Protein AF-H1Y6U7-F1 (afdb_monomer_lite)

Sequence (302 aa):
MVNQQQQNNFQVKQNQAAEQETQNSGKCRHCGHTTIAGADICESCSAWQLEGQCCFCYAAVKPGQKFCGTCGNPPEGMVCKQCGTHSIFDFCPQCTNTVSRDAAGYLEQFKTMPEVVEILQQINTLNADTAGISPSQTKKTEPPADTAWLSELEKYEERFQQDGKAEQKVGQESAPQPKFTFGTAKNKDVSEALSLADQAAKLPDLMALEQRRAELESKIAALQKRAFSSNQEARKFYTSLRVTIPQIRTVETVTPVVVGWQCNFAGLVHPRPENCERPYLGGVWVTDFSTSTEKKIVYDEI

Secondary structure (DSSP, 8-state):
-HHHHHHHHHHHHHHHHHHHHTTSEEE-TTT--EEETT-SB-TTT--B--TTB-TTT--B--TT-SS-TTT-S-TT-EE-TTT--EESSSB-TTT--B-STTHHHHHHHHHT-HHHHHHHHHHHHHHHHHHTT--------PPPS-THHHHHHHHHHHHHHHHTTSSSS----PPPP-------------HHHHHHHHHHHHHHHHHHHHHHHHHHHHHHHHHTT---SSHHHHHHHHHHHHHHSPEEEEEEEEEEEEEEEEETTT--EESSGGGSS-GGG-EEEEEEEEEEEEEEEEPPP-

Structure (mmCIF, N/CA/C/O backbone):
data_AF-H1Y6U7-F1
#
_entry.id   AF-H1Y6U7-F1
#
loop_
_atom_site.group_PDB
_atom_site.id
_atom_site.type_symbol
_atom_site.label_atom_id
_atom_site.label_alt_id
_atom_site.label_comp_id
_atom_site.label_asym_id
_atom_site.label_entity_id
_atom_site.label_seq_id
_atom_site.pdbx_PDB_ins_code
_atom_site.Cartn_x
_atom_site.Cartn_y
_atom_site.Cartn_z
_atom_site.occupancy
_atom_site.B_iso_or_equiv
_atom_site.auth_seq_id
_atom_site.auth_comp_id
_atom_site.auth_asym_id
_atom_site.auth_atom_id
_atom_site.pdbx_PDB_model_num
ATOM 1 N N . MET A 1 1 ? 33.814 11.058 7.040 1.00 44.81 1 MET A N 1
ATOM 2 C CA . MET A 1 1 ? 33.536 11.196 8.490 1.00 44.81 1 MET A CA 1
ATOM 3 C C . MET A 1 1 ? 32.168 11.818 8.819 1.00 44.81 1 MET A C 1
ATOM 5 O O . MET A 1 1 ? 31.667 11.549 9.897 1.00 44.81 1 MET A O 1
ATOM 9 N N . VAL A 1 2 ? 31.503 12.554 7.912 1.00 48.56 2 VAL A N 1
ATOM 10 C CA . VAL A 1 2 ? 30.178 13.182 8.165 1.00 48.56 2 VAL A CA 1
ATOM 11 C C . VAL A 1 2 ? 29.009 12.174 8.272 1.00 48.56 2 VAL A C 1
ATOM 13 O O . VAL A 1 2 ? 28.052 12.410 9.001 1.00 48.56 2 VAL A O 1
ATOM 16 N N . ASN A 1 3 ? 29.106 11.013 7.613 1.00 54.94 3 ASN A N 1
ATOM 17 C CA . ASN A 1 3 ? 28.031 10.006 7.559 1.00 54.94 3 ASN A CA 1
ATOM 18 C C . ASN A 1 3 ? 27.854 9.237 8.893 1.00 54.94 3 ASN A C 1
ATOM 20 O O . ASN A 1 3 ? 26.740 8.944 9.313 1.00 54.94 3 ASN A O 1
ATOM 24 N N . GLN A 1 4 ? 28.946 9.003 9.632 1.00 50.50 4 GLN A N 1
ATOM 25 C CA . GLN A 1 4 ? 28.914 8.257 10.899 1.00 50.50 4 GLN A CA 1
ATOM 26 C C . GLN A 1 4 ? 28.329 9.086 12.058 1.00 50.50 4 GLN A C 1
ATOM 28 O O . GLN A 1 4 ? 27.622 8.558 12.910 1.00 50.50 4 GLN A O 1
ATOM 33 N N . GLN A 1 5 ? 28.548 10.406 12.060 1.00 53.09 5 GLN A N 1
ATOM 34 C CA . GLN A 1 5 ? 27.924 11.317 13.030 1.00 53.09 5 GLN A CA 1
ATOM 35 C C . GLN A 1 5 ? 26.415 11.470 12.802 1.00 53.09 5 GLN A C 1
ATOM 37 O O . GLN A 1 5 ? 25.661 11.563 13.767 1.00 53.09 5 GLN A O 1
ATOM 42 N N . GLN A 1 6 ? 25.954 11.454 11.547 1.00 54.31 6 GLN A N 1
ATOM 43 C CA . GLN A 1 6 ? 24.522 11.493 11.232 1.00 54.31 6 GLN A CA 1
ATOM 44 C C . GLN A 1 6 ? 23.812 10.191 11.629 1.00 54.31 6 GLN A C 1
ATOM 46 O O . GLN A 1 6 ? 22.730 10.251 12.211 1.00 54.31 6 GLN A O 1
ATOM 51 N N . GLN A 1 7 ? 24.448 9.035 11.405 1.00 53.69 7 GLN A N 1
ATOM 52 C CA . GLN A 1 7 ? 23.944 7.733 11.858 1.00 53.69 7 GLN A CA 1
ATOM 53 C C . GLN A 1 7 ? 23.874 7.648 13.392 1.00 53.69 7 GLN A C 1
ATOM 55 O O . GLN A 1 7 ? 22.832 7.291 13.938 1.00 53.69 7 GLN A O 1
ATOM 60 N N . ASN A 1 8 ? 24.923 8.085 14.097 1.00 58.34 8 ASN A N 1
ATOM 61 C CA . ASN A 1 8 ? 24.935 8.110 15.563 1.00 58.34 8 ASN A CA 1
ATOM 62 C C . ASN A 1 8 ? 23.872 9.057 16.143 1.00 58.34 8 ASN A C 1
ATOM 64 O O . ASN A 1 8 ? 23.209 8.710 17.116 1.00 58.34 8 ASN A O 1
ATOM 68 N N . ASN A 1 9 ? 23.645 10.222 15.531 1.00 58.16 9 ASN A N 1
ATOM 69 C CA . ASN A 1 9 ? 22.605 11.153 15.980 1.00 58.16 9 ASN A CA 1
ATOM 70 C C . ASN A 1 9 ? 21.183 10.620 15.751 1.00 58.16 9 ASN A C 1
ATOM 72 O O . ASN A 1 9 ? 20.281 10.935 16.527 1.00 58.16 9 ASN A O 1
ATOM 76 N N . PHE A 1 10 ? 20.970 9.816 14.706 1.00 51.78 10 PHE A N 1
ATOM 77 C CA . PHE A 1 10 ? 19.690 9.151 14.467 1.00 51.78 10 PHE A CA 1
ATOM 78 C C . PHE A 1 10 ? 19.432 8.052 15.504 1.00 51.78 10 PHE A C 1
ATOM 80 O O . PHE A 1 10 ? 18.352 8.004 16.087 1.00 51.78 10 PHE A O 1
ATOM 87 N N . GLN A 1 11 ? 20.452 7.247 15.812 1.00 55.00 11 GLN A N 1
ATOM 88 C CA . GLN A 1 11 ? 20.381 6.199 16.831 1.00 55.00 11 GLN A CA 1
ATOM 89 C C . GLN A 1 11 ? 20.134 6.774 18.234 1.00 55.00 11 GLN A C 1
ATOM 91 O O . GLN A 1 11 ? 19.295 6.273 18.974 1.00 55.00 11 GLN A O 1
ATOM 96 N N . VAL A 1 12 ? 20.807 7.875 18.585 1.00 59.38 12 VAL A N 1
ATOM 97 C CA . VAL A 1 12 ? 20.608 8.563 19.871 1.00 59.38 12 VAL A CA 1
ATOM 98 C C . VAL A 1 12 ? 19.198 9.151 19.974 1.00 59.38 12 VAL A C 1
ATOM 100 O O . VAL A 1 12 ? 18.572 9.018 21.020 1.00 59.38 12 VAL A O 1
ATOM 103 N N . LYS A 1 13 ? 18.648 9.726 18.893 1.00 54.53 13 LYS A N 1
ATOM 104 C CA . LYS A 1 13 ? 17.251 10.196 18.871 1.00 54.53 13 LYS A CA 1
ATOM 105 C C . LYS A 1 13 ? 16.236 9.056 18.979 1.00 54.53 13 LYS A C 1
ATOM 107 O O . LYS A 1 13 ? 15.239 9.223 19.671 1.00 54.53 13 LYS A O 1
ATOM 112 N N . GLN A 1 14 ? 16.479 7.914 18.331 1.00 55.16 14 GLN A N 1
ATOM 113 C CA . GLN A 1 14 ? 15.619 6.731 18.456 1.00 55.16 14 GLN A CA 1
ATOM 114 C C . GLN A 1 14 ? 15.652 6.146 19.871 1.00 55.16 14 GLN A C 1
ATOM 116 O O . GLN A 1 14 ? 14.602 5.831 20.420 1.00 55.16 14 GLN A O 1
ATOM 121 N N . ASN A 1 15 ? 16.832 6.070 20.488 1.00 54.53 15 ASN A N 1
ATOM 122 C CA . ASN A 1 15 ? 16.977 5.569 21.854 1.00 54.53 15 ASN A CA 1
ATOM 123 C C . ASN A 1 15 ? 16.326 6.514 22.877 1.00 54.53 15 ASN A C 1
ATOM 125 O O . ASN A 1 15 ? 15.646 6.052 23.784 1.00 54.53 15 ASN A O 1
ATOM 129 N N . GLN A 1 16 ? 16.448 7.833 22.691 1.00 53.75 16 GLN A N 1
ATOM 130 C CA . GLN A 1 16 ? 15.786 8.824 23.550 1.00 53.75 16 GLN A CA 1
ATOM 131 C C . GLN A 1 16 ? 14.256 8.827 23.387 1.00 53.75 16 GLN A C 1
ATOM 133 O O . GLN A 1 16 ? 13.544 9.027 24.369 1.00 53.75 16 GLN A O 1
ATOM 138 N N . ALA A 1 17 ? 13.739 8.577 22.177 1.00 50.84 17 ALA A N 1
ATOM 139 C CA . ALA A 1 17 ? 12.304 8.393 21.949 1.00 50.84 17 ALA A CA 1
ATOM 140 C C . ALA A 1 17 ? 11.788 7.103 22.615 1.00 50.84 17 ALA A C 1
ATOM 142 O O . ALA A 1 17 ? 10.784 7.140 23.321 1.00 50.84 17 ALA A O 1
ATOM 143 N N . ALA A 1 18 ? 12.529 5.997 22.491 1.00 50.12 18 ALA A N 1
ATOM 144 C CA . ALA A 1 18 ? 12.199 4.727 23.137 1.00 50.12 18 ALA A CA 1
ATOM 145 C C . ALA A 1 18 ? 12.232 4.816 24.677 1.00 50.12 18 ALA A C 1
ATOM 147 O O . ALA A 1 18 ? 11.384 4.239 25.356 1.00 50.12 18 ALA A O 1
ATOM 148 N N . GLU A 1 19 ? 13.170 5.575 25.253 1.00 49.75 19 GLU A N 1
ATOM 149 C CA . GLU A 1 19 ? 13.259 5.787 26.704 1.00 49.75 19 GLU A CA 1
ATOM 150 C C . GLU A 1 19 ? 12.080 6.613 27.250 1.00 49.75 19 GLU A C 1
ATOM 152 O O . GLU A 1 19 ? 11.585 6.319 28.339 1.00 49.75 19 GLU A O 1
ATOM 157 N N . GLN A 1 20 ? 11.559 7.583 26.489 1.00 50.59 20 GLN A N 1
ATOM 158 C CA . GLN A 1 20 ? 10.376 8.363 26.885 1.00 50.59 20 GLN A CA 1
ATOM 159 C C . GLN A 1 20 ? 9.057 7.574 26.768 1.00 50.59 20 GLN A C 1
ATOM 161 O O . GLN A 1 20 ? 8.121 7.841 27.522 1.00 50.59 20 GLN A O 1
ATOM 166 N N . GLU A 1 21 ? 8.987 6.561 25.900 1.00 49.78 21 GLU A N 1
ATOM 167 C CA . GLU A 1 21 ? 7.808 5.694 25.722 1.00 49.78 21 GLU A CA 1
ATOM 168 C C . GLU A 1 21 ? 7.622 4.653 26.846 1.00 49.78 21 GLU A C 1
ATOM 170 O O . GLU A 1 21 ? 6.507 4.188 27.091 1.00 49.78 21 GLU A O 1
ATOM 175 N N . THR A 1 22 ? 8.680 4.308 27.590 1.00 46.97 22 THR A N 1
ATOM 176 C CA . THR A 1 22 ? 8.618 3.271 28.646 1.00 46.97 22 THR A CA 1
ATOM 177 C C . THR A 1 22 ? 7.897 3.690 29.933 1.00 46.97 22 THR A C 1
ATOM 179 O O . THR A 1 22 ? 7.511 2.832 30.728 1.00 46.97 22 THR A O 1
ATOM 182 N N . GLN A 1 23 ? 7.667 4.987 30.153 1.00 52.66 23 GLN A N 1
ATOM 183 C CA . GLN A 1 23 ? 7.114 5.510 31.413 1.00 52.66 23 GLN A CA 1
ATOM 184 C C . GLN A 1 23 ? 5.582 5.427 31.511 1.00 52.66 23 GLN A C 1
ATOM 186 O O . GLN A 1 23 ? 5.024 5.692 32.574 1.00 52.66 23 GLN A O 1
ATOM 191 N N . ASN A 1 24 ? 4.879 5.049 30.439 1.00 58.41 24 ASN A N 1
ATOM 192 C CA . ASN A 1 24 ? 3.421 5.001 30.443 1.00 58.41 24 ASN A CA 1
ATOM 193 C C . ASN A 1 24 ? 2.944 3.838 29.560 1.00 58.41 24 ASN A C 1
ATOM 195 O O . ASN A 1 24 ? 2.718 3.995 28.363 1.00 58.41 24 ASN A O 1
ATOM 199 N N . SER A 1 25 ? 2.843 2.640 30.141 1.00 69.44 25 SER A N 1
ATOM 200 C CA . SER A 1 25 ? 2.411 1.419 29.448 1.00 69.44 25 SER A CA 1
ATOM 201 C C . SER A 1 25 ? 1.082 0.903 30.012 1.00 69.44 25 SER A C 1
ATOM 203 O O . SER A 1 25 ? 0.884 0.817 31.222 1.00 69.44 25 SER A O 1
ATOM 205 N N . GLY A 1 26 ? 0.139 0.591 29.122 1.00 81.31 26 GLY A N 1
ATOM 206 C CA . GLY A 1 26 ? -1.136 -0.062 29.426 1.00 81.31 26 GLY A CA 1
ATOM 207 C C . GLY A 1 26 ? -1.149 -1.518 28.954 1.00 81.31 26 GLY A C 1
ATOM 208 O O . GLY A 1 26 ? -0.226 -1.969 28.280 1.00 81.31 26 GLY A O 1
ATOM 209 N N . LYS A 1 27 ? -2.200 -2.273 29.291 1.00 89.44 27 LYS A N 1
ATOM 210 C CA . LYS A 1 27 ? -2.441 -3.614 28.731 1.00 89.44 27 LYS A CA 1
ATOM 211 C C . LYS A 1 27 ? -3.596 -3.561 27.741 1.00 89.44 27 LYS A C 1
ATOM 213 O O . LYS A 1 27 ? -4.634 -2.969 28.035 1.00 89.44 27 LYS A O 1
ATOM 218 N N . CYS A 1 28 ? -3.439 -4.233 26.607 1.00 89.88 28 CYS A N 1
ATOM 219 C CA . CYS A 1 28 ? -4.507 -4.416 25.638 1.00 89.88 28 CYS A CA 1
ATOM 220 C C . CYS A 1 28 ? -5.684 -5.162 26.276 1.00 89.88 28 CYS A C 1
ATOM 222 O O . CYS A 1 28 ? -5.504 -6.232 26.858 1.00 89.88 28 CYS A O 1
ATOM 224 N N . ARG A 1 29 ? -6.904 -4.646 26.103 1.00 88.44 29 ARG A N 1
ATOM 225 C CA . ARG A 1 29 ? -8.122 -5.265 26.665 1.00 88.44 29 ARG A CA 1
ATOM 226 C C . ARG A 1 29 ? -8.547 -6.548 25.954 1.00 88.44 29 ARG A C 1
ATOM 228 O O . ARG A 1 29 ? -9.339 -7.306 26.498 1.00 88.44 29 ARG A O 1
ATOM 235 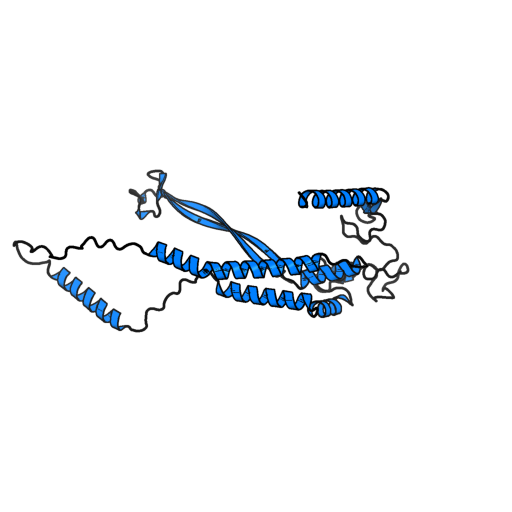N N . HIS A 1 30 ? -8.026 -6.780 24.750 1.00 88.69 30 HIS A N 1
ATOM 236 C CA . HIS A 1 30 ? -8.367 -7.938 23.932 1.00 88.69 30 HIS A CA 1
ATOM 237 C C . HIS A 1 30 ? -7.375 -9.094 24.118 1.00 88.69 30 HIS A C 1
ATOM 239 O O . HIS A 1 30 ? -7.788 -10.212 24.403 1.00 88.69 30 HIS A O 1
ATOM 245 N N . CYS A 1 31 ? -6.065 -8.845 23.984 1.00 91.19 31 CYS A N 1
ATOM 246 C CA . CYS A 1 31 ? -5.041 -9.898 24.069 1.00 91.19 31 CYS A CA 1
ATOM 247 C C . CYS A 1 31 ? -4.132 -9.823 25.308 1.00 91.19 31 CYS A C 1
ATOM 249 O O . CYS A 1 31 ? -3.307 -10.710 25.505 1.00 91.19 31 CYS A O 1
ATOM 251 N N . GLY A 1 32 ? -4.228 -8.771 26.129 1.00 88.31 32 GLY A N 1
ATOM 252 C CA . GLY A 1 32 ? -3.387 -8.590 27.320 1.00 88.31 32 GLY A CA 1
ATOM 253 C C . GLY A 1 32 ? -1.948 -8.127 27.053 1.00 88.31 32 GLY A C 1
ATOM 254 O O . GLY A 1 32 ? -1.204 -7.928 28.013 1.00 88.31 32 GLY A O 1
ATOM 255 N N . HIS A 1 33 ? -1.554 -7.932 25.788 1.00 89.50 33 HIS A N 1
ATOM 256 C CA . HIS A 1 33 ? -0.218 -7.455 25.417 1.00 89.50 33 HIS A CA 1
ATOM 257 C C . HIS A 1 33 ? 0.033 -6.023 25.908 1.00 89.50 33 HIS A C 1
ATOM 259 O O . HIS A 1 33 ? -0.894 -5.213 25.961 1.00 89.50 33 HIS A O 1
ATOM 265 N N . THR A 1 34 ? 1.280 -5.699 26.243 1.00 89.31 34 THR A N 1
ATOM 266 C CA . THR A 1 34 ? 1.664 -4.350 26.671 1.00 89.31 34 THR A CA 1
ATOM 267 C C . THR A 1 34 ? 1.543 -3.377 25.500 1.00 89.31 34 THR A C 1
ATOM 269 O O . THR A 1 34 ? 2.101 -3.606 24.433 1.00 89.31 34 THR A O 1
ATOM 272 N N . THR A 1 35 ? 0.803 -2.292 25.691 1.00 85.44 35 THR A N 1
ATOM 273 C CA . THR A 1 35 ? 0.608 -1.226 24.705 1.00 85.44 35 THR A CA 1
ATOM 274 C C . THR A 1 35 ? 1.111 0.092 25.269 1.00 85.44 35 THR A C 1
ATOM 276 O O . THR A 1 35 ? 1.024 0.331 26.474 1.00 85.44 35 THR A O 1
ATOM 279 N N . ILE A 1 36 ? 1.583 0.980 24.402 1.00 83.88 36 ILE A N 1
ATOM 280 C CA . ILE A 1 36 ? 1.928 2.352 24.790 1.00 83.88 36 ILE A CA 1
ATOM 281 C C . ILE A 1 36 ? 0.653 3.046 25.305 1.00 83.88 36 ILE A C 1
ATOM 283 O O . ILE A 1 36 ? -0.439 2.841 24.765 1.00 83.88 36 ILE A O 1
ATOM 287 N N . ALA A 1 37 ? 0.746 3.820 26.386 1.00 80.81 37 ALA A N 1
ATOM 288 C CA . ALA A 1 37 ? -0.406 4.550 26.906 1.00 80.81 37 ALA A CA 1
ATOM 289 C C . ALA A 1 37 ? -0.890 5.578 25.877 1.00 80.81 37 ALA A C 1
ATOM 291 O O . ALA A 1 37 ? -0.107 6.348 25.327 1.00 80.81 37 ALA A O 1
ATOM 292 N N . GLY A 1 38 ? -2.198 5.585 25.619 1.00 81.44 38 GLY A N 1
ATOM 293 C CA . GLY A 1 38 ? -2.794 6.426 24.580 1.00 81.44 38 GLY A CA 1
ATOM 294 C C . GLY A 1 38 ? -2.654 5.874 23.158 1.00 81.44 38 GLY A C 1
ATOM 295 O O . GLY A 1 38 ? -3.116 6.533 22.229 1.00 81.44 38 GLY A O 1
ATOM 296 N N . ALA A 1 39 ? -2.080 4.677 22.972 1.00 87.12 39 ALA A N 1
ATOM 297 C CA . ALA A 1 39 ? -2.112 3.995 21.684 1.00 87.12 39 ALA A CA 1
ATOM 298 C C . ALA A 1 39 ? -3.560 3.768 21.240 1.00 87.12 39 ALA A C 1
ATOM 300 O O . ALA A 1 39 ? -4.418 3.366 22.027 1.00 87.12 39 ALA A O 1
ATOM 301 N N . ASP A 1 40 ? -3.821 4.019 19.964 1.00 90.69 40 ASP A N 1
ATOM 302 C CA . ASP A 1 40 ? -5.133 3.820 19.362 1.00 90.69 40 ASP A CA 1
ATOM 303 C C . ASP A 1 40 ? -5.391 2.353 18.988 1.00 90.69 40 ASP A C 1
ATOM 305 O O . ASP A 1 40 ? -6.538 1.900 18.975 1.00 90.69 40 ASP A O 1
ATOM 309 N N . ILE A 1 41 ? -4.318 1.596 18.752 1.00 91.12 41 ILE A N 1
ATOM 310 C CA . ILE A 1 41 ? -4.332 0.202 18.318 1.00 91.12 41 ILE A CA 1
ATOM 311 C C . ILE A 1 41 ? -3.334 -0.617 19.136 1.00 91.12 41 ILE A C 1
ATOM 313 O O . ILE A 1 41 ? -2.284 -0.136 19.553 1.00 91.12 41 ILE A O 1
ATOM 317 N N . CYS A 1 42 ? -3.664 -1.885 19.374 1.00 89.56 42 CYS A N 1
ATOM 318 C CA . CYS A 1 42 ? -2.709 -2.849 19.903 1.00 89.56 42 CYS A CA 1
ATOM 319 C C . CYS A 1 42 ? -1.825 -3.415 18.783 1.00 89.56 42 CYS A C 1
ATOM 321 O O . CYS A 1 42 ? -2.336 -4.082 17.890 1.00 89.56 42 CYS A O 1
ATOM 323 N N . GLU A 1 43 ? -0.506 -3.261 18.883 1.00 86.62 43 GLU A N 1
ATOM 324 C CA . GLU A 1 43 ? 0.453 -3.801 17.900 1.00 86.62 43 GLU A CA 1
ATOM 325 C C . GLU A 1 43 ? 0.410 -5.335 17.767 1.00 86.62 43 GLU A C 1
ATOM 327 O O . GLU A 1 43 ? 0.736 -5.886 16.722 1.00 86.62 43 GLU A O 1
ATOM 332 N N . SER A 1 44 ? -0.028 -6.046 18.812 1.00 88.38 44 SER A N 1
ATOM 333 C CA . SER A 1 44 ? -0.064 -7.514 18.809 1.00 88.38 44 SER A CA 1
ATOM 334 C C . SER A 1 44 ? -1.322 -8.101 18.162 1.00 88.38 44 SER A C 1
ATOM 336 O O . SER A 1 44 ? -1.228 -9.117 17.481 1.00 88.38 44 SER A O 1
ATOM 338 N N . CYS A 1 45 ? -2.500 -7.513 18.390 1.00 87.12 45 CYS A N 1
ATOM 339 C CA . CYS A 1 45 ? -3.774 -8.072 17.905 1.00 87.12 45 CYS A CA 1
ATOM 340 C C . CYS A 1 45 ? -4.592 -7.114 17.033 1.00 87.12 45 CYS A C 1
ATOM 342 O O . CYS A 1 45 ? -5.710 -7.439 16.645 1.00 87.12 45 CYS A O 1
ATOM 344 N N . SER A 1 46 ? -4.068 -5.917 16.774 1.00 88.56 46 SER A N 1
ATOM 345 C CA . SER A 1 46 ? -4.717 -4.849 16.008 1.00 88.56 46 SER A CA 1
ATOM 346 C C . SER A 1 46 ? -6.080 -4.398 16.553 1.00 88.56 46 SER A C 1
ATOM 348 O O . SER A 1 46 ? -6.839 -3.740 15.847 1.00 88.56 46 SER A O 1
ATOM 350 N N . ALA A 1 47 ? -6.400 -4.709 17.814 1.00 89.19 47 ALA A N 1
ATOM 351 C CA . ALA A 1 47 ? -7.636 -4.264 18.446 1.00 89.19 47 ALA A CA 1
ATOM 352 C C . ALA A 1 47 ? -7.600 -2.758 18.737 1.00 89.19 47 ALA A C 1
ATOM 354 O O . ALA A 1 47 ? -6.605 -2.243 19.256 1.00 89.19 47 ALA A O 1
ATOM 355 N N . TRP A 1 48 ? -8.719 -2.083 18.483 1.00 91.88 48 TRP A N 1
ATOM 356 C CA . TRP A 1 48 ? -8.957 -0.691 18.862 1.00 91.88 48 TRP A CA 1
ATOM 357 C C . TRP A 1 48 ? -8.911 -0.510 20.390 1.00 91.88 48 TRP A C 1
ATOM 359 O O . TRP A 1 48 ? -9.503 -1.309 21.117 1.00 91.88 48 TRP A O 1
ATOM 369 N N . GLN A 1 49 ? -8.202 0.511 20.886 1.00 91.12 49 GLN A N 1
ATOM 370 C CA . GLN A 1 49 ? -7.995 0.722 22.329 1.00 91.12 49 GLN A CA 1
ATOM 371 C C . GLN A 1 49 ? -8.693 1.975 22.897 1.00 91.12 49 GLN A C 1
ATOM 373 O O . GLN A 1 49 ? -8.933 2.028 24.106 1.00 91.12 49 GLN A O 1
ATOM 378 N N . LEU A 1 50 ? -9.059 2.978 22.089 1.00 89.75 50 LEU A N 1
ATOM 379 C CA . LEU A 1 50 ? -9.650 4.225 22.613 1.00 89.75 50 LEU A CA 1
ATOM 380 C C . LEU A 1 50 ? -11.156 4.071 22.875 1.00 89.75 50 LEU A C 1
ATOM 382 O O . LEU A 1 50 ? -11.955 3.945 21.948 1.00 89.75 50 LEU A O 1
ATOM 386 N N . GLU A 1 51 ? -11.571 4.115 24.140 1.00 88.69 51 GLU A N 1
ATOM 387 C CA . GLU A 1 51 ? -12.999 4.067 24.488 1.00 88.69 51 GLU A CA 1
ATOM 388 C C . GLU A 1 51 ? -13.689 5.393 24.191 1.00 88.69 51 GLU A C 1
ATOM 390 O O . GLU A 1 51 ? -13.113 6.467 24.361 1.00 88.69 51 GLU A O 1
ATOM 395 N N . GLY A 1 52 ? -14.948 5.319 23.755 1.00 90.56 52 GLY A N 1
ATOM 396 C CA . GLY A 1 52 ? -15.750 6.507 23.472 1.00 90.56 52 GLY A CA 1
ATOM 397 C C . GLY A 1 52 ? -15.262 7.317 22.270 1.00 90.56 52 GLY A C 1
ATOM 398 O O . GLY A 1 52 ? -15.663 8.468 22.126 1.00 90.56 52 GLY A O 1
ATOM 399 N N . GLN A 1 53 ? -14.420 6.746 21.405 1.00 92.94 53 GLN A N 1
ATOM 400 C CA . GLN A 1 53 ? -13.985 7.360 20.151 1.00 92.94 53 GLN A CA 1
ATOM 401 C C . GLN A 1 53 ? -14.281 6.447 18.963 1.00 92.94 53 GLN A C 1
ATOM 403 O O . GLN A 1 53 ? -14.213 5.225 19.063 1.00 92.94 53 GLN A O 1
ATOM 408 N N . CYS A 1 54 ? -14.614 7.053 17.826 1.00 93.44 54 CYS A N 1
ATOM 409 C CA . CYS A 1 54 ? -14.869 6.337 16.583 1.00 93.44 54 CYS A CA 1
ATOM 410 C C . CYS A 1 54 ? -13.553 5.855 15.965 1.00 93.44 54 CYS A C 1
ATOM 412 O O . CYS A 1 54 ? -12.676 6.680 15.719 1.00 93.44 54 CYS A O 1
ATOM 414 N N . CYS A 1 55 ? -13.453 4.570 15.611 1.00 92.00 55 CYS A N 1
ATOM 415 C CA . CYS A 1 55 ? -12.242 3.999 15.006 1.00 92.00 55 CYS A CA 1
ATOM 416 C C . CYS A 1 55 ? -11.850 4.598 13.637 1.00 92.00 55 CYS A C 1
ATOM 418 O O . CYS A 1 55 ? -10.688 4.504 13.251 1.00 92.00 55 CYS A O 1
ATOM 420 N N . PHE A 1 56 ? -12.778 5.269 12.939 1.00 92.75 56 PHE A N 1
ATOM 421 C CA . PHE A 1 56 ? -12.538 5.883 11.624 1.00 92.75 56 PHE A CA 1
ATOM 422 C C . PHE A 1 56 ? -12.122 7.360 11.680 1.00 92.75 56 PHE A C 1
ATOM 424 O O . PHE A 1 56 ? -11.307 7.801 10.880 1.00 92.75 56 PHE A O 1
ATOM 431 N N . CYS A 1 57 ? -12.701 8.157 12.586 1.00 91.69 57 CYS A N 1
ATOM 432 C CA . CYS A 1 57 ? -12.521 9.623 12.579 1.00 91.69 57 CYS A CA 1
ATOM 433 C C . CYS A 1 57 ? -12.138 10.237 13.930 1.00 91.69 57 CYS A C 1
ATOM 435 O O . CYS A 1 57 ? -12.003 11.451 14.031 1.00 91.69 57 CYS A O 1
ATOM 437 N N . TYR A 1 58 ? -12.025 9.418 14.976 1.00 93.06 58 TYR A N 1
ATOM 438 C CA . TYR A 1 58 ? -11.647 9.792 16.351 1.00 93.06 58 TYR A CA 1
ATOM 439 C C . TYR A 1 58 ? -12.613 10.748 17.050 1.00 93.06 58 TYR A C 1
ATOM 441 O O . TYR A 1 58 ? -12.402 11.117 18.203 1.00 93.06 58 TYR A O 1
ATOM 449 N N . ALA A 1 59 ? -13.724 11.100 16.400 1.00 93.94 59 ALA A N 1
ATOM 450 C CA . ALA A 1 59 ? -14.789 11.854 17.032 1.00 93.94 59 ALA A CA 1
ATOM 451 C C . ALA A 1 59 ? -15.316 11.103 18.259 1.00 93.94 59 ALA A C 1
ATOM 453 O O . ALA A 1 59 ? -15.437 9.874 18.242 1.00 93.94 59 ALA A O 1
ATOM 454 N N . ALA A 1 60 ? -15.658 11.862 19.299 1.00 94.88 60 ALA A N 1
ATOM 455 C CA . ALA A 1 60 ? -16.263 11.323 20.503 1.00 94.88 60 ALA A CA 1
ATOM 456 C C . ALA A 1 60 ? -17.615 10.665 20.187 1.00 94.88 60 ALA A C 1
ATOM 458 O O . ALA A 1 60 ? -18.424 11.182 19.412 1.00 94.88 60 ALA A O 1
ATOM 459 N N . VAL A 1 61 ? -17.862 9.521 20.812 1.00 94.75 61 VAL A N 1
ATOM 460 C CA . VAL A 1 61 ? -19.031 8.678 20.584 1.00 94.75 61 VAL A CA 1
ATOM 461 C C . VAL A 1 61 ? -19.638 8.306 21.925 1.00 94.75 61 VAL A C 1
ATOM 463 O O . VAL A 1 61 ? -18.930 7.943 22.865 1.00 94.75 61 VAL A O 1
ATOM 466 N N . LYS A 1 62 ? -20.965 8.392 22.023 1.00 91.69 62 LYS A N 1
ATOM 467 C CA . LYS A 1 62 ? -21.675 7.980 23.235 1.00 91.69 62 LYS A CA 1
ATOM 468 C C . LYS A 1 62 ? -21.723 6.448 23.329 1.00 91.69 62 LYS A C 1
ATOM 470 O O . LYS A 1 62 ? -21.859 5.792 22.294 1.00 91.69 62 LYS A O 1
ATOM 475 N N . PRO A 1 63 ? -21.690 5.867 24.542 1.00 88.31 63 PRO A N 1
ATOM 476 C CA . PRO A 1 63 ? -21.902 4.432 24.720 1.00 88.31 63 PRO A CA 1
ATOM 477 C C . PRO A 1 63 ? -23.217 3.972 24.070 1.00 88.31 63 PRO A C 1
ATOM 479 O O . PRO A 1 63 ? -24.252 4.618 24.236 1.00 88.31 63 PRO A O 1
ATOM 482 N N . GLY A 1 64 ? -23.178 2.874 23.309 1.00 85.62 64 GLY A N 1
ATOM 483 C CA . GLY A 1 64 ? -24.351 2.294 22.635 1.00 85.62 64 GLY A CA 1
ATOM 484 C C . GLY A 1 64 ? -24.791 2.988 21.335 1.00 85.62 64 GLY A C 1
ATOM 485 O O . GLY A 1 64 ? -25.811 2.619 20.750 1.00 85.62 64 GLY A O 1
ATOM 486 N N . GLN A 1 65 ? -24.051 3.988 20.853 1.00 89.94 65 GLN A N 1
ATOM 487 C CA . GLN A 1 65 ? -24.354 4.669 19.595 1.00 89.94 65 GLN A CA 1
ATOM 488 C C . GLN A 1 65 ? -23.984 3.793 18.384 1.00 89.94 65 GLN A C 1
ATOM 490 O O . GLN A 1 65 ? -22.828 3.438 18.194 1.00 89.94 65 GLN A O 1
ATOM 495 N N . LYS A 1 66 ? -24.960 3.491 17.516 1.00 91.94 66 LYS A N 1
ATOM 496 C CA . LYS A 1 66 ? -24.752 2.617 16.340 1.00 91.94 66 LYS A CA 1
ATOM 497 C C . LYS A 1 66 ? -23.920 3.250 15.218 1.00 91.94 66 LYS A C 1
ATOM 499 O O . LYS A 1 66 ? -23.254 2.532 14.483 1.00 91.94 66 LYS A O 1
ATOM 504 N N . PHE A 1 67 ? -23.970 4.575 15.074 1.00 94.56 67 PHE A N 1
ATOM 505 C CA . PHE A 1 67 ? -23.279 5.320 14.016 1.00 94.56 67 PHE A CA 1
ATOM 506 C C . PHE A 1 67 ? -22.661 6.594 14.574 1.00 94.56 67 PHE A C 1
ATOM 508 O O . PHE A 1 67 ? -23.322 7.332 15.304 1.00 94.56 67 PHE A O 1
ATOM 515 N N . CYS A 1 68 ? -21.417 6.880 14.202 1.00 94.81 68 CYS A N 1
ATOM 516 C CA . CYS A 1 68 ? -20.737 8.118 14.549 1.00 94.81 68 CYS A CA 1
ATOM 517 C C . CYS A 1 68 ? -21.489 9.331 13.976 1.00 94.81 68 CYS A C 1
ATOM 519 O O . CYS A 1 68 ? -21.808 9.362 12.790 1.00 94.81 68 CYS A O 1
ATOM 521 N N . GLY A 1 69 ? -21.730 10.354 14.801 1.00 92.19 69 GLY A N 1
ATOM 522 C CA . GLY A 1 69 ? -22.414 11.580 14.368 1.00 92.19 69 GLY A CA 1
ATOM 523 C C . GLY A 1 69 ? -21.606 12.436 13.385 1.00 92.19 69 GLY A C 1
ATOM 524 O O . GLY A 1 69 ? -22.187 13.261 12.690 1.00 92.19 69 GLY A O 1
ATOM 525 N N . THR A 1 70 ? -20.287 12.232 13.312 1.00 93.44 70 THR A N 1
ATOM 526 C CA . THR A 1 70 ? -19.382 13.008 12.454 1.00 93.44 70 THR A CA 1
ATOM 527 C C . THR A 1 70 ? -19.181 12.343 11.094 1.00 93.44 70 THR A C 1
ATOM 529 O O . THR A 1 70 ? -19.486 12.944 10.070 1.00 93.44 70 THR A O 1
ATOM 532 N N . CYS A 1 71 ? -18.699 11.094 11.061 1.00 91.81 71 CYS A N 1
ATOM 533 C CA . CYS A 1 71 ? -18.401 10.400 9.799 1.00 91.81 71 CYS A CA 1
ATOM 534 C C . CYS A 1 71 ? -19.525 9.473 9.308 1.00 91.81 71 CYS A C 1
ATOM 536 O O . CYS A 1 71 ? -19.487 8.998 8.178 1.00 91.81 71 CYS A O 1
ATOM 538 N N . GLY A 1 72 ? -20.528 9.178 10.142 1.00 92.50 72 GLY A N 1
ATOM 539 C CA . GLY A 1 72 ? -21.615 8.258 9.797 1.00 92.50 72 GLY A CA 1
ATOM 540 C C . GLY A 1 72 ? -21.234 6.772 9.779 1.00 92.50 72 GLY A C 1
ATOM 541 O O . GLY A 1 72 ? -22.119 5.940 9.597 1.00 92.50 72 GLY A O 1
ATOM 542 N N . ASN A 1 73 ? -19.962 6.411 9.989 1.00 93.88 73 ASN A N 1
ATOM 543 C CA . ASN A 1 73 ? -19.541 5.011 10.102 1.00 93.88 73 ASN A CA 1
ATOM 544 C C . ASN A 1 73 ? -19.883 4.441 11.493 1.00 93.88 73 ASN A C 1
ATOM 546 O O . ASN A 1 73 ? -19.946 5.200 12.469 1.00 93.88 73 ASN A O 1
ATOM 550 N N . PRO A 1 74 ? -20.079 3.118 11.630 1.00 94.25 74 PRO A N 1
ATOM 551 C CA . PRO A 1 74 ? -20.216 2.496 12.939 1.00 94.25 74 PRO A CA 1
ATOM 552 C C . PRO A 1 74 ? -18.925 2.674 13.756 1.00 94.25 74 PRO A C 1
ATOM 554 O O . PRO A 1 74 ? -17.835 2.438 13.237 1.00 94.25 74 PRO A O 1
ATOM 557 N N . PRO A 1 75 ? -19.010 3.112 15.020 1.00 92.62 75 PRO A N 1
ATOM 558 C CA . PRO A 1 75 ? -17.835 3.500 15.799 1.00 92.62 75 PRO A CA 1
ATOM 559 C C . PRO A 1 75 ? -16.926 2.329 16.189 1.00 92.62 75 PRO A C 1
ATOM 561 O O . PRO A 1 75 ? -15.753 2.563 16.466 1.00 92.62 75 PRO A O 1
ATOM 564 N N . GLU A 1 76 ? -17.455 1.104 16.187 1.00 90.44 76 GLU A N 1
ATOM 565 C CA . GLU A 1 76 ? -16.742 -0.130 16.546 1.00 90.44 76 GLU A CA 1
ATOM 566 C C . GLU A 1 76 ? -16.129 -0.855 15.333 1.00 90.44 76 GLU A C 1
ATOM 568 O O . GLU A 1 76 ? -15.431 -1.850 15.505 1.00 90.44 76 GLU A O 1
ATOM 573 N N . GLY A 1 77 ? -16.337 -0.348 14.113 1.00 92.75 77 GLY A N 1
ATOM 574 C CA . GLY A 1 77 ? -15.924 -1.003 12.870 1.00 92.75 77 GLY A CA 1
ATOM 575 C C . GLY A 1 77 ? -17.102 -1.559 12.071 1.00 92.75 77 GLY A C 1
ATOM 576 O O . GLY A 1 77 ? -18.262 -1.473 12.472 1.00 92.75 77 GLY A O 1
ATOM 577 N N . MET A 1 78 ? -16.821 -2.085 10.882 1.00 93.50 78 MET A N 1
ATOM 578 C CA . MET A 1 78 ? -17.850 -2.616 9.989 1.00 93.50 78 MET A CA 1
ATOM 579 C C . MET A 1 78 ? -17.343 -3.798 9.165 1.00 93.50 78 MET A C 1
ATOM 581 O O . MET A 1 78 ? -16.146 -3.985 8.955 1.00 93.50 78 MET A O 1
ATOM 585 N N . VAL A 1 79 ? -18.279 -4.613 8.686 1.00 94.69 79 VAL A N 1
ATOM 586 C CA . VAL A 1 79 ? -17.978 -5.818 7.912 1.00 94.69 79 VAL A CA 1
ATOM 587 C C . VAL A 1 79 ? -17.724 -5.459 6.448 1.00 94.69 79 VAL A C 1
ATOM 589 O O . VAL A 1 79 ? -18.523 -4.766 5.814 1.00 94.69 79 VAL A O 1
ATOM 592 N N . CYS A 1 80 ? -16.612 -5.946 5.898 1.00 94.75 80 CYS A N 1
ATOM 593 C CA . CYS A 1 80 ? -16.295 -5.813 4.484 1.00 94.75 80 CYS A CA 1
ATOM 594 C C . CYS A 1 80 ? -17.330 -6.557 3.631 1.00 94.75 80 CYS A C 1
ATOM 596 O O . CYS A 1 80 ? -17.560 -7.749 3.820 1.00 94.75 80 CYS A O 1
ATOM 598 N N . LYS A 1 81 ? -17.912 -5.869 2.644 1.00 92.62 81 LYS A N 1
ATOM 599 C CA . LYS A 1 81 ? -18.940 -6.438 1.756 1.00 92.62 81 LYS A CA 1
ATOM 600 C C . LYS A 1 81 ? -18.405 -7.477 0.766 1.00 92.62 81 LYS A C 1
ATOM 602 O O . LYS A 1 81 ? -19.199 -8.216 0.204 1.00 92.62 81 LYS A O 1
ATOM 607 N N . GLN A 1 82 ? -17.093 -7.500 0.542 1.00 91.50 82 GLN A N 1
ATOM 608 C CA . GLN A 1 82 ? -16.449 -8.380 -0.434 1.00 91.50 82 GLN A CA 1
ATOM 609 C C . GLN A 1 82 ? -16.048 -9.715 0.203 1.00 91.50 82 GLN A C 1
ATOM 611 O O . GLN A 1 82 ? -16.454 -10.767 -0.269 1.00 91.50 82 GLN A O 1
ATOM 616 N N . CYS A 1 83 ? -15.311 -9.679 1.319 1.00 94.12 83 CYS A N 1
ATOM 617 C CA . CYS A 1 83 ? -14.778 -10.889 1.959 1.00 94.12 83 CYS A CA 1
ATOM 618 C C . CYS A 1 83 ? -15.391 -11.217 3.333 1.00 94.12 83 CYS A C 1
ATOM 620 O O . CYS A 1 83 ? -15.007 -12.204 3.951 1.00 94.12 83 CYS A O 1
ATOM 622 N N . GLY A 1 84 ? -16.297 -10.388 3.865 1.00 93.31 84 GLY A N 1
ATOM 623 C CA . GLY A 1 84 ? -16.932 -10.619 5.170 1.00 93.31 84 GLY A CA 1
ATOM 624 C C . GLY A 1 84 ? -16.045 -10.345 6.394 1.00 93.31 84 GLY A C 1
ATOM 625 O O . GLY A 1 84 ? -16.480 -10.545 7.525 1.00 93.31 84 GLY A O 1
ATOM 626 N N . THR A 1 85 ? -14.812 -9.866 6.213 1.00 94.50 85 THR A N 1
ATOM 627 C CA . THR A 1 85 ? -13.908 -9.543 7.328 1.00 94.50 85 THR A CA 1
ATOM 628 C C . THR A 1 85 ? -14.355 -8.276 8.061 1.00 94.50 85 THR A C 1
ATOM 630 O O . THR A 1 85 ? -14.628 -7.257 7.426 1.00 94.50 85 THR A O 1
ATOM 633 N N . HIS A 1 86 ? -14.379 -8.307 9.395 1.00 92.88 86 HIS A N 1
ATOM 634 C CA . HIS A 1 86 ? -14.588 -7.113 10.215 1.00 92.88 86 HIS A CA 1
ATOM 635 C C . HIS A 1 86 ? -13.368 -6.184 10.142 1.00 92.88 86 HIS A C 1
ATOM 637 O O . HIS A 1 86 ? -12.248 -6.605 10.429 1.00 92.88 86 HIS A O 1
ATOM 643 N N . SER A 1 87 ? -13.585 -4.926 9.762 1.00 93.00 87 SER A N 1
ATOM 644 C CA . SER A 1 87 ? -12.541 -3.906 9.674 1.00 93.00 87 SER A CA 1
ATOM 645 C C . SER A 1 87 ? -12.860 -2.721 10.576 1.00 93.00 87 SER A C 1
ATOM 647 O O . SER A 1 87 ? -13.963 -2.177 10.544 1.00 93.00 87 SER A O 1
ATOM 649 N N . ILE A 1 88 ? -11.854 -2.284 11.329 1.00 93.06 88 ILE A N 1
ATOM 650 C CA . ILE A 1 88 ? -11.855 -1.017 12.075 1.00 93.06 88 ILE A CA 1
ATOM 651 C C . ILE A 1 88 ? -11.170 0.117 11.289 1.00 93.06 88 ILE A C 1
ATOM 653 O O . ILE A 1 88 ? -10.933 1.190 11.832 1.00 93.06 88 ILE A O 1
ATOM 657 N N . PHE A 1 89 ? -10.811 -0.142 10.028 1.00 92.75 89 PHE A N 1
ATOM 658 C CA . PHE A 1 89 ? -10.071 0.761 9.149 1.00 92.75 89 PHE A CA 1
ATOM 659 C C . PHE A 1 89 ? -10.861 1.091 7.886 1.00 92.75 89 PHE A C 1
ATOM 661 O O . PHE A 1 89 ? -11.709 0.310 7.446 1.00 92.75 89 PHE A O 1
ATOM 668 N N . ASP A 1 90 ? -10.496 2.207 7.247 1.00 93.19 90 ASP A N 1
ATOM 669 C CA . ASP A 1 90 ? -11.044 2.660 5.961 1.00 93.19 90 ASP A CA 1
ATOM 670 C C . ASP A 1 90 ? -10.975 1.603 4.848 1.00 93.19 90 ASP A C 1
ATOM 672 O O . ASP A 1 90 ? -11.847 1.563 3.979 1.00 93.19 90 ASP A O 1
ATOM 676 N N . PHE A 1 91 ? -9.975 0.724 4.900 1.00 93.44 91 PHE A N 1
ATOM 677 C CA . PHE A 1 91 ? -9.745 -0.354 3.943 1.00 93.44 91 PHE A CA 1
ATOM 678 C C . PHE A 1 91 ? -9.768 -1.709 4.647 1.00 93.44 91 PHE A C 1
ATOM 680 O O . PHE A 1 91 ? -9.390 -1.831 5.812 1.00 93.44 91 PHE A O 1
ATOM 687 N N . CYS A 1 92 ? -10.197 -2.748 3.937 1.00 92.81 92 CYS A N 1
ATOM 688 C CA . CYS A 1 92 ? -10.206 -4.101 4.467 1.00 92.81 92 CYS A CA 1
ATOM 689 C C . CYS A 1 92 ? -8.766 -4.617 4.652 1.00 92.81 92 CYS A C 1
ATOM 691 O O . CYS A 1 92 ? -7.987 -4.574 3.702 1.00 92.81 92 CYS A O 1
ATOM 693 N N . PRO A 1 93 ? -8.397 -5.177 5.817 1.00 88.94 93 PRO A N 1
ATOM 694 C CA . PRO A 1 93 ? -7.054 -5.720 6.015 1.00 88.94 93 PRO A CA 1
ATOM 695 C C . PRO A 1 93 ? -6.767 -6.962 5.158 1.00 88.94 93 PRO A C 1
ATOM 697 O O . PRO A 1 93 ? -5.604 -7.250 4.904 1.00 88.94 93 PRO A O 1
ATOM 700 N N . GLN A 1 94 ? -7.805 -7.686 4.722 1.00 88.38 94 GLN A N 1
ATOM 701 C CA . GLN A 1 94 ? -7.671 -8.919 3.939 1.00 88.38 94 GLN A CA 1
ATOM 702 C C . GLN A 1 94 ? -7.645 -8.651 2.433 1.00 88.38 94 GLN A C 1
ATOM 704 O O . GLN A 1 94 ? -6.669 -8.982 1.777 1.00 88.38 94 GLN A O 1
ATOM 709 N N . CYS A 1 95 ? -8.689 -8.023 1.886 1.00 88.88 95 CYS A N 1
ATOM 710 C CA . CYS A 1 95 ? -8.805 -7.796 0.438 1.00 88.88 95 CYS A CA 1
ATOM 711 C C . CYS A 1 95 ? -8.487 -6.361 0.000 1.00 88.88 95 CYS A C 1
ATOM 713 O O . CYS A 1 95 ? -8.629 -6.029 -1.167 1.00 88.88 95 CYS A O 1
ATOM 715 N N . THR A 1 96 ? -8.121 -5.466 0.923 1.00 89.31 96 THR A N 1
ATOM 716 C CA . THR A 1 96 ? -7.791 -4.048 0.654 1.00 89.31 96 THR A CA 1
ATOM 717 C C . THR A 1 96 ? -8.903 -3.185 0.051 1.00 89.31 96 THR A C 1
ATOM 719 O O . THR A 1 96 ? -8.724 -1.978 -0.091 1.00 89.31 96 THR A O 1
ATOM 722 N N . ASN A 1 97 ? -10.085 -3.754 -0.199 1.00 91.31 97 ASN A N 1
ATOM 723 C CA . ASN A 1 97 ? -11.250 -3.008 -0.654 1.00 91.31 97 ASN A CA 1
ATOM 724 C C . ASN A 1 97 ? -11.640 -1.902 0.326 1.00 91.31 97 ASN A C 1
ATOM 726 O O . ASN A 1 97 ? -11.490 -2.041 1.542 1.00 91.31 97 ASN A O 1
ATOM 730 N N . THR A 1 98 ? -12.187 -0.815 -0.210 1.00 93.56 98 THR A N 1
ATOM 731 C CA . THR A 1 98 ? -12.704 0.293 0.590 1.00 93.56 98 THR A CA 1
ATOM 732 C C . THR A 1 98 ? -13.908 -0.178 1.400 1.00 93.56 98 THR A C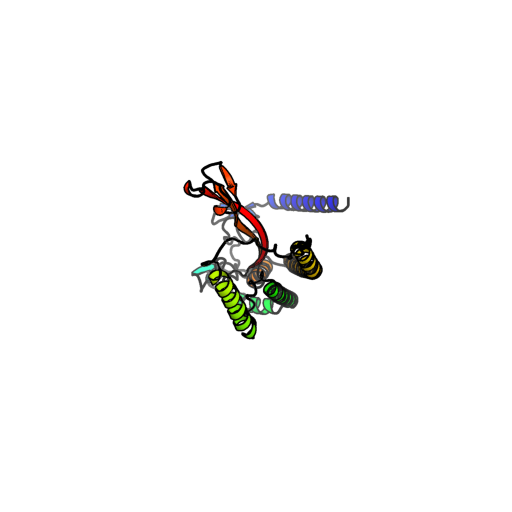 1
ATOM 734 O O . THR A 1 98 ? -14.823 -0.832 0.897 1.00 93.56 98 THR A O 1
ATOM 737 N N . VAL A 1 99 ? -13.870 0.102 2.698 1.00 93.19 99 VAL A N 1
ATOM 738 C CA . VAL A 1 99 ? -14.879 -0.344 3.658 1.00 93.19 99 VAL A CA 1
ATOM 739 C C . VAL A 1 99 ? -15.669 0.848 4.178 1.00 93.19 99 VAL A C 1
ATOM 741 O O . VAL A 1 99 ? -16.898 0.813 4.138 1.00 93.19 99 VAL A O 1
ATOM 744 N N . SER A 1 100 ? -14.990 1.910 4.621 1.00 91.25 100 SER A N 1
ATOM 745 C CA . SER A 1 100 ? -15.677 3.095 5.139 1.00 91.25 100 SER A CA 1
ATOM 746 C C . SER A 1 100 ? -16.346 3.904 4.031 1.00 91.25 100 SER A C 1
ATOM 748 O O . SER A 1 100 ? -15.970 3.844 2.855 1.00 91.25 100 SER A O 1
ATOM 750 N N . ARG A 1 101 ? -17.330 4.718 4.422 1.00 88.56 101 ARG A N 1
ATOM 751 C CA . ARG A 1 101 ? -18.091 5.557 3.488 1.00 88.56 101 ARG A CA 1
ATOM 752 C C . ARG A 1 101 ? -17.209 6.506 2.668 1.00 88.56 101 ARG A C 1
ATOM 754 O O . ARG A 1 101 ? -17.444 6.680 1.476 1.00 88.56 101 ARG A O 1
ATOM 761 N N . ASP A 1 102 ? -16.191 7.088 3.298 1.00 89.00 102 ASP A N 1
ATOM 762 C CA . ASP A 1 102 ? -15.370 8.149 2.702 1.00 89.00 102 ASP A CA 1
ATOM 763 C C . ASP A 1 102 ? -14.047 7.610 2.117 1.00 89.00 102 ASP A C 1
ATOM 765 O O . ASP A 1 102 ? -13.234 8.377 1.592 1.00 89.00 102 ASP A O 1
ATOM 769 N N . ALA A 1 103 ? -13.787 6.301 2.219 1.00 92.06 103 ALA A N 1
ATOM 770 C CA . ALA A 1 103 ? -12.572 5.678 1.696 1.00 92.06 103 ALA A CA 1
ATOM 771 C C . ALA A 1 103 ? -12.549 5.646 0.163 1.00 92.06 103 ALA A C 1
ATOM 773 O O . ALA A 1 103 ? -11.529 5.976 -0.436 1.00 92.06 103 ALA A O 1
ATOM 774 N N . ALA A 1 104 ? -13.676 5.312 -0.477 1.00 91.81 104 ALA A N 1
ATOM 775 C CA . ALA A 1 104 ? -13.770 5.242 -1.937 1.00 91.81 104 ALA A CA 1
ATOM 776 C C . ALA A 1 104 ? -13.502 6.597 -2.605 1.00 91.81 104 ALA A C 1
ATOM 778 O O . ALA A 1 104 ? -12.655 6.691 -3.487 1.00 91.81 104 ALA A O 1
ATOM 779 N N . GLY A 1 105 ? -14.158 7.663 -2.133 1.00 93.19 105 GLY A N 1
ATOM 780 C CA . GLY A 1 105 ? -13.942 9.009 -2.670 1.00 93.19 105 GLY A CA 1
ATOM 781 C C . GLY A 1 105 ? -12.508 9.504 -2.469 1.00 93.19 105 GLY A C 1
ATOM 782 O O . GLY A 1 105 ? -11.935 10.114 -3.367 1.00 93.19 105 GLY A O 1
ATOM 783 N N . TYR A 1 106 ? -11.900 9.190 -1.322 1.00 93.56 106 TYR A N 1
ATOM 784 C CA . TYR A 1 106 ? -10.500 9.525 -1.074 1.00 93.56 106 TYR A CA 1
ATOM 785 C C . TYR A 1 106 ? -9.548 8.766 -1.997 1.00 93.56 106 TYR A C 1
ATOM 787 O O . TYR A 1 106 ? -8.613 9.368 -2.505 1.00 93.56 106 TYR A O 1
ATOM 795 N N . LEU A 1 107 ? -9.780 7.472 -2.240 1.00 93.75 107 LEU A N 1
ATOM 796 C CA . LEU A 1 107 ? -8.936 6.681 -3.135 1.00 93.75 107 LEU A CA 1
ATOM 797 C C . LEU A 1 107 ? -8.970 7.230 -4.569 1.00 93.75 107 LEU A C 1
ATOM 799 O O . LEU A 1 107 ? -7.933 7.311 -5.220 1.00 93.75 107 LEU A O 1
ATOM 803 N N . GLU A 1 108 ? -10.136 7.666 -5.046 1.00 92.75 108 GLU A N 1
ATOM 804 C CA . GLU A 1 108 ? -10.246 8.308 -6.360 1.00 92.75 108 GLU A CA 1
ATOM 805 C C . GLU A 1 108 ? -9.506 9.652 -6.407 1.00 92.75 108 GLU A C 1
ATOM 807 O O . GLU A 1 108 ? -8.753 9.909 -7.343 1.00 92.75 108 GLU A O 1
ATOM 812 N N . GLN A 1 109 ? -9.621 10.480 -5.365 1.00 93.50 109 GLN A N 1
ATOM 813 C CA . GLN A 1 109 ? -8.840 11.720 -5.264 1.00 93.50 109 GLN A CA 1
ATOM 814 C C . GLN A 1 109 ? -7.332 11.443 -5.189 1.00 93.50 109 GLN A C 1
ATOM 816 O O . GLN A 1 109 ? -6.538 12.138 -5.822 1.00 93.50 109 GLN A O 1
ATOM 821 N N . PHE A 1 110 ? -6.933 10.398 -4.467 1.00 93.12 110 PHE A N 1
ATOM 822 C CA . PHE A 1 110 ? -5.545 9.985 -4.320 1.00 93.12 110 PHE A CA 1
ATOM 823 C C . PHE A 1 110 ? -4.916 9.623 -5.671 1.00 93.12 110 PHE A C 1
ATOM 825 O O . PHE A 1 110 ? -3.814 10.072 -5.977 1.00 93.12 110 PHE A O 1
ATOM 832 N N . LYS A 1 111 ? -5.647 8.896 -6.527 1.00 92.12 111 LYS A N 1
ATOM 833 C CA . LYS A 1 111 ? -5.211 8.572 -7.897 1.00 92.12 111 LYS A CA 1
ATOM 834 C C . LYS A 1 111 ? -5.005 9.811 -8.772 1.00 92.12 111 LYS A C 1
ATOM 836 O O . LYS A 1 111 ? -4.202 9.764 -9.696 1.00 92.12 111 LYS A O 1
ATOM 841 N N . THR A 1 112 ? -5.713 10.906 -8.492 1.00 94.38 112 THR A N 1
ATOM 842 C CA . THR A 1 112 ? -5.577 12.175 -9.231 1.00 94.38 112 THR A CA 1
ATOM 843 C C . THR A 1 112 ? -4.460 13.084 -8.713 1.00 94.38 112 THR A C 1
ATOM 845 O O . THR A 1 112 ? -4.201 14.124 -9.317 1.00 94.38 112 THR A O 1
ATOM 848 N N . MET A 1 113 ? -3.783 12.727 -7.615 1.00 92.94 113 MET A N 1
ATOM 849 C CA . MET A 1 113 ? -2.677 13.533 -7.094 1.00 92.94 113 MET A CA 1
ATOM 850 C C . MET A 1 113 ? -1.514 13.567 -8.097 1.00 92.94 113 MET A C 1
ATOM 852 O O . MET A 1 113 ? -1.108 12.507 -8.573 1.00 92.94 113 MET A O 1
ATOM 856 N N . PRO A 1 114 ? -0.922 14.743 -8.386 1.00 92.69 114 PRO A N 1
ATOM 857 C CA . PRO A 1 114 ? 0.100 14.879 -9.428 1.00 92.69 114 PRO A CA 1
ATOM 858 C C . PRO A 1 114 ? 1.315 13.977 -9.176 1.00 92.69 114 PRO A C 1
ATOM 860 O O . PRO A 1 114 ? 1.773 13.300 -10.088 1.00 92.69 114 PRO A O 1
ATOM 863 N N . GLU A 1 115 ? 1.761 13.878 -7.920 1.00 91.62 115 GLU A N 1
ATOM 864 C CA . GLU A 1 115 ? 2.873 13.009 -7.509 1.00 91.62 115 GLU A CA 1
ATOM 865 C C . GLU A 1 115 ? 2.601 11.527 -7.830 1.00 91.62 115 GLU A C 1
ATOM 867 O O . GLU A 1 115 ? 3.491 10.800 -8.267 1.00 91.62 115 GLU A O 1
ATOM 872 N N . VAL A 1 116 ? 1.356 11.077 -7.641 1.00 91.69 116 VAL A N 1
ATOM 873 C CA . VAL A 1 116 ? 0.934 9.692 -7.894 1.00 91.69 116 VAL A CA 1
ATOM 874 C C . VAL A 1 116 ? 0.768 9.451 -9.393 1.00 91.69 116 VAL A C 1
ATOM 876 O O . VAL A 1 116 ? 1.221 8.426 -9.898 1.00 91.69 116 VAL A O 1
ATOM 879 N N . VAL A 1 117 ? 0.176 10.401 -10.122 1.00 92.44 117 VAL A N 1
ATOM 880 C CA . VAL A 1 117 ? 0.022 10.330 -11.583 1.00 92.44 117 VAL A CA 1
ATOM 881 C C . VAL A 1 117 ? 1.383 10.238 -12.272 1.00 92.44 117 VAL A C 1
ATOM 883 O O . VAL A 1 117 ? 1.560 9.384 -13.140 1.00 92.44 117 VAL A O 1
ATOM 886 N N . GLU A 1 118 ? 2.358 11.055 -11.864 1.00 91.81 118 GLU A N 1
ATOM 887 C CA . GLU A 1 118 ? 3.728 10.989 -12.388 1.00 91.81 118 GLU A CA 1
ATOM 888 C C . GLU A 1 118 ? 4.365 9.616 -12.159 1.00 91.81 118 GLU A C 1
ATOM 890 O O . GLU A 1 118 ? 4.967 9.049 -13.072 1.00 91.81 118 GLU A O 1
ATOM 895 N N . ILE A 1 119 ? 4.215 9.057 -10.956 1.00 91.25 119 ILE A N 1
ATOM 896 C CA . ILE A 1 119 ? 4.742 7.730 -10.625 1.00 91.25 119 ILE A CA 1
ATOM 897 C C . ILE A 1 119 ? 4.091 6.651 -11.494 1.00 91.25 119 ILE A C 1
ATOM 899 O O . ILE A 1 119 ? 4.793 5.815 -12.061 1.00 91.25 119 ILE A O 1
ATOM 903 N N . LEU A 1 120 ? 2.766 6.679 -11.653 1.00 90.75 120 LEU A N 1
ATOM 904 C CA . LEU A 1 120 ? 2.049 5.722 -12.498 1.00 90.75 120 LEU A CA 1
ATOM 905 C C . LEU A 1 120 ? 2.472 5.828 -13.971 1.00 90.75 120 LEU A C 1
ATOM 907 O O . LEU A 1 120 ? 2.626 4.808 -14.642 1.00 90.75 120 LEU A O 1
ATOM 911 N N . GLN A 1 121 ? 2.714 7.042 -14.471 1.00 90.56 121 GLN A N 1
ATOM 912 C CA . GLN A 1 121 ? 3.248 7.254 -15.818 1.00 90.56 121 GLN A CA 1
ATOM 913 C C . GLN A 1 121 ? 4.659 6.673 -15.966 1.00 90.56 121 GLN A C 1
ATOM 915 O O . GLN A 1 121 ? 4.906 5.942 -16.924 1.00 90.56 121 GLN A O 1
ATOM 920 N N . GLN A 1 122 ? 5.556 6.923 -15.004 1.00 88.94 122 GLN A N 1
ATOM 921 C CA . GLN A 1 122 ? 6.912 6.361 -15.008 1.00 88.94 122 GLN A CA 1
ATOM 922 C C . GLN A 1 122 ? 6.895 4.826 -14.973 1.00 88.94 122 GLN A C 1
ATOM 924 O O . GLN A 1 122 ? 7.616 4.177 -15.734 1.00 88.94 122 GLN A O 1
ATOM 929 N N . ILE A 1 123 ? 6.020 4.232 -14.160 1.00 87.69 123 ILE A N 1
ATOM 930 C CA . ILE A 1 123 ? 5.813 2.779 -14.107 1.00 87.69 123 ILE A CA 1
ATOM 931 C C . ILE A 1 123 ? 5.368 2.240 -15.468 1.00 87.69 123 ILE A C 1
ATOM 933 O O . ILE A 1 123 ? 5.945 1.274 -15.962 1.00 87.69 123 ILE A O 1
ATOM 937 N N . ASN A 1 124 ? 4.386 2.880 -16.107 1.00 87.31 124 ASN A N 1
ATOM 938 C CA . ASN A 1 124 ? 3.902 2.455 -17.420 1.00 87.31 124 ASN A CA 1
ATOM 939 C C . ASN A 1 124 ? 4.994 2.543 -18.493 1.00 87.31 124 ASN A C 1
ATOM 941 O O . ASN A 1 124 ? 5.113 1.629 -19.307 1.00 87.31 124 ASN A O 1
ATOM 945 N N . THR A 1 125 ? 5.822 3.593 -18.474 1.00 86.50 125 THR A N 1
ATOM 946 C CA . THR A 1 125 ? 6.961 3.702 -19.398 1.00 86.50 125 THR A CA 1
ATOM 947 C C . THR A 1 125 ? 8.000 2.606 -19.164 1.00 86.50 125 THR A C 1
ATOM 949 O O . THR A 1 125 ? 8.410 1.957 -20.118 1.00 86.50 125 THR A O 1
ATOM 952 N N . LEU A 1 126 ? 8.348 2.309 -17.906 1.00 83.31 126 LEU A N 1
ATOM 953 C CA . LEU A 1 126 ? 9.282 1.225 -17.579 1.00 83.31 126 LEU A CA 1
ATOM 954 C C . LEU A 1 126 ? 8.736 -0.150 -17.982 1.00 83.31 126 LEU A C 1
ATOM 956 O O . LEU A 1 126 ? 9.485 -0.992 -18.476 1.00 83.31 126 LEU A O 1
ATOM 960 N N . ASN A 1 127 ? 7.435 -0.385 -17.812 1.00 81.69 127 ASN A N 1
ATOM 961 C CA . ASN A 1 127 ? 6.789 -1.615 -18.271 1.00 81.69 127 ASN A CA 1
ATOM 962 C C . ASN A 1 127 ? 6.847 -1.751 -19.801 1.00 81.69 127 ASN A C 1
ATOM 964 O O . ASN A 1 127 ? 7.129 -2.833 -20.309 1.00 81.69 127 ASN A O 1
ATOM 968 N N . ALA A 1 128 ? 6.618 -0.663 -20.543 1.00 80.44 128 ALA A N 1
ATOM 969 C CA . ALA A 1 128 ? 6.719 -0.667 -22.002 1.00 80.44 128 ALA A CA 1
ATOM 970 C C . ALA A 1 128 ? 8.161 -0.918 -22.477 1.00 80.44 128 ALA A C 1
ATOM 972 O O . ALA A 1 128 ? 8.379 -1.740 -23.369 1.00 80.44 128 ALA A O 1
ATOM 973 N N . ASP A 1 129 ? 9.140 -0.272 -21.840 1.00 73.88 129 ASP A N 1
ATOM 974 C CA . ASP A 1 129 ? 10.555 -0.439 -22.171 1.00 73.88 129 ASP A CA 1
ATOM 975 C C . ASP A 1 129 ? 11.039 -1.872 -21.880 1.00 73.88 129 ASP A C 1
ATOM 977 O O . ASP A 1 129 ? 11.749 -2.472 -22.683 1.00 73.88 129 ASP A O 1
ATOM 981 N N . THR A 1 130 ? 10.615 -2.463 -20.757 1.00 68.06 130 THR A N 1
ATOM 982 C CA . THR A 1 130 ? 10.989 -3.838 -20.372 1.00 68.06 130 THR A CA 1
ATOM 983 C C . THR A 1 130 ? 10.292 -4.909 -21.209 1.00 68.06 130 THR A C 1
ATOM 985 O O . THR A 1 130 ? 10.904 -5.936 -21.503 1.00 68.06 130 THR A O 1
ATOM 988 N N . ALA A 1 131 ? 9.060 -4.673 -21.674 1.00 61.16 131 ALA A N 1
ATOM 989 C CA . ALA A 1 131 ? 8.377 -5.574 -22.606 1.00 61.16 131 ALA A CA 1
ATOM 990 C C . ALA A 1 131 ? 9.115 -5.695 -23.955 1.00 61.16 131 ALA A C 1
ATOM 992 O O . ALA A 1 131 ? 9.072 -6.752 -24.589 1.00 61.16 131 ALA A O 1
ATOM 993 N N . GLY A 1 132 ? 9.847 -4.652 -24.367 1.00 53.94 132 GLY A N 1
ATOM 994 C CA . GLY A 1 132 ? 10.730 -4.676 -25.539 1.00 53.94 132 GLY A CA 1
ATOM 995 C C . GLY A 1 132 ? 12.016 -5.497 -25.356 1.00 53.94 132 GLY A C 1
ATOM 996 O O . GLY A 1 132 ? 12.680 -5.811 -26.342 1.00 53.94 132 GLY A O 1
ATOM 997 N N . ILE A 1 133 ? 12.349 -5.884 -24.118 1.00 50.75 133 ILE A N 1
ATOM 998 C CA . ILE A 1 133 ? 13.570 -6.611 -23.720 1.00 50.75 133 ILE A CA 1
ATOM 999 C C . ILE A 1 133 ? 13.196 -8.013 -23.206 1.00 50.75 133 ILE A C 1
ATOM 1001 O O . ILE A 1 133 ? 13.819 -8.570 -22.305 1.00 50.75 133 ILE A O 1
ATOM 1005 N N . SER A 1 134 ? 12.153 -8.624 -23.772 1.00 38.47 134 SER A N 1
ATOM 1006 C CA . SER A 1 134 ? 11.969 -10.067 -23.609 1.00 38.47 134 SER A CA 1
ATOM 1007 C C . SER A 1 134 ? 13.226 -10.772 -24.150 1.00 38.47 134 SER A C 1
ATOM 1009 O O . SER A 1 134 ? 13.691 -10.388 -25.233 1.00 38.47 134 SER A O 1
ATOM 1011 N N . PRO A 1 135 ? 13.811 -11.765 -23.444 1.00 39.31 135 PRO A N 1
ATOM 1012 C CA . PRO A 1 135 ? 14.885 -12.562 -24.018 1.00 39.31 135 PRO A CA 1
ATOM 1013 C C . PRO A 1 135 ? 14.339 -13.103 -25.323 1.00 39.31 135 PRO A C 1
ATOM 1015 O O . PRO A 1 135 ? 13.254 -13.687 -25.332 1.00 39.31 135 PRO A O 1
ATOM 1018 N N . SER A 1 136 ? 15.042 -12.797 -26.414 1.00 36.91 136 SER A N 1
ATOM 1019 C CA . SER A 1 136 ? 14.644 -13.152 -27.760 1.00 36.91 136 SER A CA 1
ATOM 1020 C C . SER A 1 136 ? 13.981 -14.523 -27.732 1.00 36.91 136 SER A C 1
ATOM 1022 O O . SER A 1 136 ? 14.643 -15.539 -27.521 1.00 36.91 136 SER A O 1
ATOM 1024 N N . GLN A 1 137 ? 12.671 -14.550 -28.005 1.00 36.97 137 GLN A N 1
ATOM 1025 C CA . GLN A 1 137 ? 12.177 -15.588 -28.887 1.00 36.97 137 GLN A CA 1
ATOM 1026 C C . GLN A 1 137 ? 13.227 -15.633 -29.983 1.00 36.97 137 GLN A C 1
ATOM 1028 O O . GLN A 1 137 ? 13.461 -14.619 -30.650 1.00 36.97 137 GLN A O 1
ATOM 1033 N N . THR A 1 138 ? 13.963 -16.740 -30.055 1.00 30.34 138 THR A N 1
ATOM 1034 C CA . THR A 1 138 ? 14.737 -17.073 -31.234 1.00 30.34 138 THR A CA 1
ATOM 1035 C C . THR A 1 138 ? 13.807 -16.743 -32.376 1.00 30.34 138 THR A C 1
ATOM 1037 O O . THR A 1 138 ? 12.746 -17.355 -32.519 1.00 30.34 138 THR A O 1
ATOM 1040 N N . LYS A 1 139 ? 14.127 -15.659 -33.087 1.00 34.31 139 LYS A N 1
ATOM 1041 C CA . LYS A 1 139 ? 13.417 -15.282 -34.289 1.00 34.31 139 LYS A CA 1
ATOM 1042 C C . LYS A 1 139 ? 13.625 -16.522 -35.140 1.00 34.31 139 LYS A C 1
ATOM 1044 O O . LYS A 1 139 ? 14.728 -16.755 -35.628 1.00 34.31 139 LYS A O 1
ATOM 1049 N N . LYS A 1 140 ? 12.618 -17.398 -35.201 1.00 33.94 140 LYS A N 1
ATOM 1050 C CA . LYS A 1 140 ? 12.487 -18.331 -36.302 1.00 33.94 140 LYS A CA 1
ATOM 1051 C C . LYS A 1 140 ? 12.355 -17.379 -37.466 1.00 33.94 140 LYS A C 1
ATOM 1053 O O . LYS A 1 140 ? 11.282 -16.837 -37.703 1.00 33.94 140 LYS A O 1
ATOM 1058 N N . THR A 1 141 ? 13.490 -17.029 -38.054 1.00 32.06 141 THR A N 1
ATOM 1059 C CA . THR A 1 141 ? 13.525 -16.402 -39.353 1.00 32.06 141 THR A CA 1
ATOM 1060 C C . THR A 1 141 ? 12.736 -17.380 -40.195 1.00 32.06 141 THR A C 1
ATOM 1062 O O . THR A 1 141 ? 13.179 -18.513 -40.394 1.00 32.06 141 THR A O 1
ATOM 1065 N N . GLU A 1 142 ? 11.501 -17.015 -40.534 1.00 39.50 142 GLU A N 1
ATOM 1066 C CA . GLU A 1 142 ? 10.766 -17.761 -41.535 1.00 39.50 142 GLU A CA 1
ATOM 1067 C C . GLU A 1 142 ? 11.716 -17.881 -42.727 1.00 39.50 142 GLU A C 1
ATOM 1069 O O . GLU A 1 142 ? 12.356 -16.880 -43.089 1.00 39.50 142 GLU A O 1
ATOM 1074 N N . PRO A 1 143 ? 11.927 -19.104 -43.245 1.00 40.41 143 PRO A N 1
ATOM 1075 C CA . PRO A 1 143 ? 12.835 -19.299 -44.356 1.00 40.41 143 PRO A CA 1
ATOM 1076 C C . PRO A 1 143 ? 12.434 -18.315 -45.459 1.00 40.41 143 PRO A C 1
ATOM 1078 O O . PRO A 1 143 ? 11.233 -18.140 -45.694 1.00 40.41 143 PRO A O 1
ATOM 1081 N N . PRO A 1 144 ? 13.402 -17.615 -46.079 1.00 49.00 144 PRO A N 1
ATOM 1082 C CA . PRO A 1 144 ? 13.102 -16.644 -47.119 1.00 49.00 144 PRO A CA 1
ATOM 1083 C C . PRO A 1 144 ? 12.154 -17.287 -48.134 1.00 49.00 144 PRO A C 1
ATOM 1085 O O . PRO A 1 144 ? 12.409 -18.393 -48.605 1.00 49.00 144 PRO A O 1
ATOM 1088 N N . ALA A 1 145 ? 11.045 -16.603 -48.432 1.00 51.59 145 ALA A N 1
ATOM 1089 C CA . ALA A 1 145 ? 9.976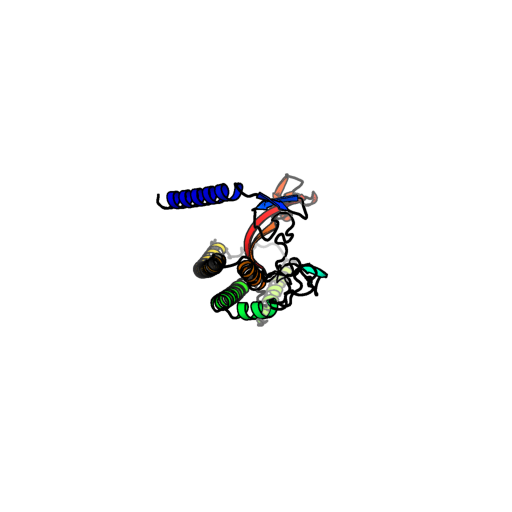 -17.098 -49.306 1.00 51.59 145 ALA A CA 1
ATOM 1090 C C . ALA A 1 145 ? 10.443 -17.386 -50.747 1.00 51.59 145 ALA A C 1
ATOM 1092 O O . ALA A 1 145 ? 9.696 -17.946 -51.550 1.00 51.59 145 ALA A O 1
ATOM 1093 N N . ASP A 1 146 ? 11.677 -17.005 -51.074 1.00 60.97 146 ASP A N 1
ATOM 1094 C CA . ASP A 1 146 ? 12.342 -17.400 -52.298 1.00 60.97 146 ASP A CA 1
ATOM 1095 C C . ASP A 1 146 ? 12.702 -18.887 -52.217 1.00 60.97 146 ASP A C 1
ATOM 1097 O O . ASP A 1 146 ? 13.655 -19.283 -51.559 1.00 60.97 146 ASP A O 1
ATOM 1101 N N . THR A 1 147 ? 11.899 -19.729 -52.855 1.00 61.88 147 THR A N 1
ATOM 1102 C CA . THR A 1 147 ? 12.107 -21.180 -52.932 1.00 61.88 147 THR A CA 1
ATOM 1103 C C . THR A 1 147 ? 13.135 -21.567 -53.998 1.00 61.88 147 THR A C 1
ATOM 1105 O O . THR A 1 147 ? 13.420 -22.751 -54.158 1.00 61.88 147 THR A O 1
ATOM 1108 N N . ALA A 1 148 ? 13.756 -20.604 -54.697 1.00 70.00 148 ALA A N 1
ATOM 1109 C CA . ALA A 1 148 ? 14.734 -20.884 -55.748 1.00 70.00 148 ALA A CA 1
ATOM 1110 C C . ALA A 1 148 ? 15.979 -21.638 -55.244 1.00 70.00 148 ALA A C 1
ATOM 1112 O O . ALA A 1 148 ? 16.587 -22.394 -56.004 1.00 70.00 148 ALA A O 1
ATOM 1113 N N . TRP A 1 149 ? 16.343 -21.487 -53.964 1.00 62.16 149 TRP A N 1
ATOM 1114 C CA . TRP A 1 149 ? 17.461 -22.228 -53.365 1.00 62.16 149 TRP A CA 1
ATOM 1115 C C . TRP A 1 149 ? 17.143 -23.711 -53.123 1.00 62.16 149 TRP A C 1
ATOM 1117 O O . TRP A 1 149 ? 18.071 -24.518 -53.109 1.00 62.16 149 TRP A O 1
ATOM 1127 N N . LEU A 1 150 ? 15.864 -24.094 -52.983 1.00 67.62 150 LEU A N 1
ATOM 1128 C CA . LEU A 1 150 ? 15.461 -25.501 -52.839 1.00 67.62 150 LEU A CA 1
ATOM 1129 C C . LEU A 1 150 ? 15.753 -26.273 -54.125 1.00 67.62 150 LEU A C 1
ATOM 1131 O O . LEU A 1 150 ? 16.361 -27.337 -54.081 1.00 67.62 150 LEU A O 1
ATOM 1135 N N . SER A 1 151 ? 15.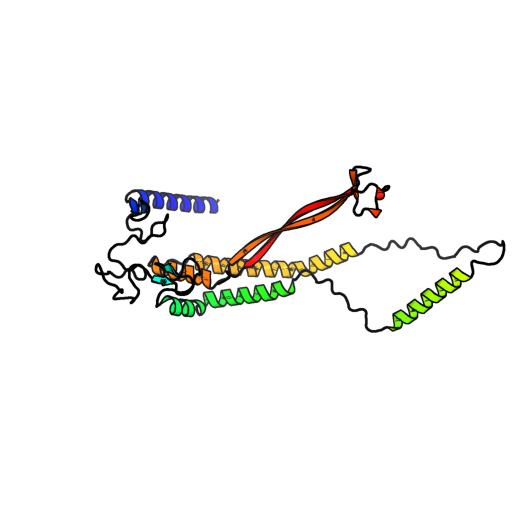423 -25.676 -55.270 1.00 73.19 151 SER A N 1
ATOM 1136 C CA . SER A 1 151 ? 15.703 -26.236 -56.593 1.00 73.19 151 SER A CA 1
ATOM 1137 C C . SER A 1 151 ? 17.206 -26.374 -56.859 1.00 73.19 151 SER A C 1
ATOM 1139 O O . SER A 1 151 ? 17.637 -27.259 -57.592 1.00 73.19 151 SER A O 1
ATOM 1141 N N . GLU A 1 152 ? 18.028 -25.483 -56.299 1.00 74.50 152 GLU A N 1
ATOM 1142 C CA . GLU A 1 152 ? 19.487 -25.538 -56.443 1.00 74.50 152 GLU A CA 1
ATOM 1143 C C . GLU A 1 152 ? 20.118 -26.595 -55.518 1.00 74.50 152 GLU A C 1
ATOM 1145 O O . GLU A 1 152 ? 21.088 -27.247 -55.912 1.00 74.50 152 GLU A O 1
ATOM 1150 N N . LEU A 1 153 ? 19.537 -26.820 -54.332 1.00 69.94 153 LEU A N 1
ATOM 1151 C CA . LEU A 1 153 ? 19.897 -27.920 -53.430 1.00 69.94 153 LEU A CA 1
ATOM 1152 C C . LEU A 1 153 ? 19.503 -29.285 -53.988 1.00 69.94 153 LEU A C 1
ATOM 1154 O O . LEU A 1 153 ? 20.332 -30.189 -53.944 1.00 69.94 153 LEU A O 1
ATOM 1158 N N . GLU A 1 154 ? 18.309 -29.424 -54.569 1.00 73.06 154 GLU A N 1
ATOM 1159 C CA . GLU A 1 154 ? 17.882 -30.660 -55.243 1.00 73.06 154 GLU A CA 1
ATOM 1160 C C . GLU A 1 154 ? 18.860 -31.039 -56.361 1.00 73.06 154 GLU A C 1
ATOM 1162 O O . GLU A 1 154 ? 19.347 -32.166 -56.407 1.00 73.06 154 GLU A O 1
ATOM 1167 N N . LYS A 1 155 ? 19.278 -30.076 -57.195 1.00 75.00 155 LYS A N 1
ATOM 1168 C CA . LYS A 1 155 ? 20.325 -30.306 -58.211 1.00 75.00 155 LYS A CA 1
ATOM 1169 C C . LYS A 1 155 ? 21.683 -30.681 -57.608 1.00 75.00 155 LYS A C 1
ATOM 1171 O O . LYS A 1 155 ? 22.519 -31.298 -58.274 1.00 75.00 155 LYS A O 1
ATOM 1176 N N . TYR A 1 156 ? 21.984 -30.221 -56.396 1.00 70.38 156 TYR A N 1
ATOM 1177 C CA . TYR A 1 156 ? 23.225 -30.563 -55.700 1.00 70.38 156 TYR A CA 1
ATOM 1178 C C . TYR A 1 156 ? 23.170 -31.988 -55.136 1.00 70.38 156 TYR A C 1
ATOM 1180 O O . TYR A 1 156 ? 24.137 -32.735 -55.278 1.00 70.38 156 TYR A O 1
ATOM 1188 N N . GLU A 1 157 ? 22.027 -32.385 -54.575 1.00 70.25 157 GLU A N 1
ATOM 1189 C CA . GLU A 1 157 ? 21.763 -33.739 -54.089 1.00 70.25 157 GLU A CA 1
ATOM 1190 C C . GLU A 1 157 ? 21.726 -34.755 -55.239 1.00 70.25 157 GLU A C 1
ATOM 1192 O O . GLU A 1 157 ? 22.344 -35.814 -55.142 1.00 70.25 157 GLU A O 1
ATOM 1197 N N . GLU A 1 158 ? 21.112 -34.407 -56.374 1.00 71.31 158 GLU A N 1
ATOM 1198 C CA . GLU A 1 158 ? 21.127 -35.237 -57.582 1.00 71.31 158 GLU A CA 1
ATOM 1199 C C . GLU A 1 158 ? 22.543 -35.448 -58.130 1.00 71.31 158 GLU A C 1
ATOM 1201 O O . GLU A 1 158 ? 22.881 -36.573 -58.498 1.00 71.31 158 GLU A O 1
ATOM 1206 N N . ARG A 1 159 ? 23.402 -34.415 -58.136 1.00 71.44 159 ARG A N 1
ATOM 1207 C CA . ARG A 1 159 ? 24.824 -34.563 -58.507 1.00 71.44 159 ARG A CA 1
ATOM 1208 C C . ARG A 1 159 ? 25.555 -35.522 -57.572 1.00 71.44 159 ARG A C 1
ATOM 1210 O O . ARG A 1 159 ? 26.218 -36.436 -58.047 1.00 71.44 159 ARG A O 1
ATOM 1217 N N . PHE A 1 160 ? 25.365 -35.382 -56.261 1.00 60.66 160 PHE A N 1
ATOM 1218 C CA . PHE A 1 160 ? 25.978 -36.281 -55.280 1.00 60.66 160 PHE A CA 1
ATOM 1219 C C . PHE A 1 160 ? 25.482 -37.728 -55.403 1.00 60.66 160 PHE A C 1
ATOM 1221 O O . PHE A 1 160 ? 26.265 -38.667 -55.259 1.00 60.66 160 PHE A O 1
ATOM 1228 N N . GLN A 1 161 ? 24.198 -37.935 -55.702 1.00 63.03 161 GLN A N 1
ATOM 1229 C CA . GLN A 1 161 ? 23.660 -39.275 -55.937 1.00 63.03 161 GLN A CA 1
ATOM 1230 C C . GLN A 1 161 ? 24.084 -39.868 -57.287 1.00 63.03 161 GLN A C 1
ATOM 1232 O O . GLN A 1 161 ? 24.149 -41.092 -57.409 1.00 63.03 161 GLN A O 1
ATOM 1237 N N . GLN A 1 162 ? 24.367 -39.041 -58.297 1.00 58.34 162 GLN A N 1
ATOM 1238 C CA . GLN A 1 162 ? 24.954 -39.489 -59.562 1.00 58.34 162 GLN A CA 1
ATOM 1239 C C . GLN A 1 162 ? 26.421 -39.896 -59.375 1.00 58.34 162 GLN A C 1
ATOM 1241 O O . GLN A 1 162 ? 26.811 -40.959 -59.861 1.00 58.34 162 GLN A O 1
ATOM 1246 N N . ASP A 1 163 ? 27.184 -39.141 -58.583 1.00 56.28 163 ASP A N 1
ATOM 1247 C CA . ASP A 1 163 ? 28.576 -39.458 -58.248 1.00 56.28 163 ASP A CA 1
ATOM 1248 C C . ASP A 1 163 ? 28.674 -40.727 -57.375 1.00 56.28 163 ASP A C 1
ATOM 1250 O O . ASP A 1 163 ? 29.483 -41.612 -57.652 1.00 56.28 163 ASP A O 1
ATOM 1254 N N . GLY A 1 164 ? 27.765 -40.911 -56.408 1.00 51.47 164 GLY A N 1
ATOM 1255 C CA . GLY A 1 164 ? 27.673 -42.137 -55.597 1.00 51.47 164 GLY A CA 1
ATOM 1256 C C . GLY A 1 164 ? 27.162 -43.379 -56.348 1.00 51.47 164 GLY A C 1
ATOM 1257 O O . GLY A 1 164 ? 27.303 -44.501 -55.860 1.00 51.47 164 GLY A O 1
ATOM 1258 N N . LYS A 1 165 ? 26.586 -43.217 -57.549 1.00 45.22 165 LYS A N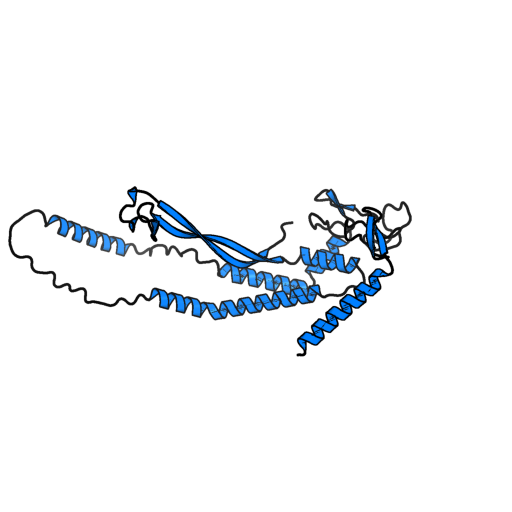 1
ATOM 1259 C CA . LYS A 1 165 ? 26.163 -44.325 -58.433 1.00 45.22 165 LYS A CA 1
ATOM 1260 C C . LYS A 1 165 ? 27.209 -44.683 -59.496 1.00 45.22 165 LYS A C 1
ATOM 1262 O O . LYS A 1 165 ? 27.038 -45.695 -60.177 1.00 45.22 165 LYS A O 1
ATOM 1267 N N . ALA A 1 166 ? 28.300 -43.921 -59.603 1.00 45.81 166 ALA A N 1
ATOM 1268 C CA . ALA A 1 166 ? 29.439 -44.230 -60.469 1.00 45.81 166 ALA A CA 1
ATOM 1269 C C . ALA A 1 166 ? 30.514 -45.110 -59.790 1.00 45.81 166 ALA A C 1
ATOM 1271 O O . ALA A 1 166 ? 31.406 -45.608 -60.472 1.00 45.81 166 ALA A O 1
ATOM 1272 N N . GLU A 1 167 ? 30.416 -45.389 -58.483 1.00 45.69 167 GLU A N 1
ATOM 1273 C CA . GLU A 1 167 ? 31.395 -46.216 -57.745 1.00 45.69 167 GLU A CA 1
ATOM 1274 C C . GLU A 1 167 ? 31.089 -47.729 -57.732 1.00 45.69 167 GLU A C 1
ATOM 1276 O O . GLU A 1 167 ? 31.792 -48.516 -57.098 1.00 45.69 167 GLU A O 1
ATOM 1281 N N . GLN A 1 168 ? 30.087 -48.191 -58.487 1.00 46.81 168 GLN A N 1
ATOM 1282 C CA . GLN A 1 168 ? 29.842 -49.622 -58.707 1.00 46.81 168 GLN A CA 1
ATOM 1283 C C . GLN A 1 168 ? 29.852 -49.985 -60.192 1.00 46.81 168 GLN A C 1
ATOM 1285 O O . GLN A 1 168 ? 28.854 -50.455 -60.736 1.00 46.81 168 GLN A O 1
ATOM 1290 N N . LYS A 1 169 ? 31.009 -49.805 -60.843 1.00 39.31 169 LYS A N 1
ATOM 1291 C CA . LYS A 1 169 ? 31.610 -50.772 -61.784 1.00 39.31 169 LYS A CA 1
ATOM 1292 C C . LYS A 1 169 ? 32.897 -50.205 -62.398 1.00 39.31 169 LYS A C 1
ATOM 1294 O O . LYS A 1 169 ? 32.916 -49.076 -62.861 1.00 39.31 169 LYS A O 1
ATOM 1299 N N . VAL A 1 170 ? 33.879 -51.101 -62.528 1.00 34.53 170 VAL A N 1
ATOM 1300 C CA . VAL A 1 170 ? 35.129 -51.024 -63.315 1.00 34.53 170 VAL A CA 1
ATOM 1301 C C . VAL A 1 170 ? 36.383 -50.559 -62.557 1.00 34.53 170 VAL A C 1
ATOM 1303 O O . VAL A 1 170 ? 36.618 -49.378 -62.372 1.00 34.53 170 VAL A O 1
ATOM 1306 N N . GLY A 1 171 ? 37.217 -51.551 -62.211 1.00 36.25 171 GLY A N 1
ATOM 1307 C CA . GLY A 1 171 ? 38.577 -51.678 -62.757 1.00 36.25 171 GLY A CA 1
ATOM 1308 C C . GLY A 1 171 ? 39.677 -50.775 -62.195 1.00 36.25 171 GLY A C 1
ATOM 1309 O O . GLY A 1 171 ? 39.583 -49.559 -62.212 1.00 36.25 171 GLY A O 1
ATOM 1310 N N . GLN A 1 172 ? 40.767 -51.412 -61.765 1.00 42.91 172 GLN A N 1
ATOM 1311 C CA . GLN A 1 172 ? 42.044 -50.798 -61.404 1.00 42.91 172 GLN A CA 1
ATOM 1312 C C . GLN A 1 172 ? 42.514 -49.767 -62.444 1.00 42.91 172 GLN A C 1
ATOM 1314 O O . GLN A 1 172 ? 42.823 -50.154 -63.562 1.00 42.91 172 GLN A O 1
ATOM 1319 N N . GLU A 1 173 ? 42.654 -48.504 -62.038 1.00 35.16 173 GLU A N 1
ATOM 1320 C CA . GLU A 1 173 ? 43.681 -47.559 -62.497 1.00 35.16 173 GLU A CA 1
ATOM 1321 C C . GLU A 1 173 ? 43.687 -46.325 -61.572 1.00 35.16 173 GLU A C 1
ATOM 1323 O O . GLU A 1 173 ? 42.676 -45.945 -60.987 1.00 35.16 173 GLU A O 1
ATOM 1328 N N . SER A 1 174 ? 44.878 -45.773 -61.343 1.00 43.16 174 SER A N 1
ATOM 1329 C CA . SER A 1 174 ? 45.229 -44.790 -60.308 1.00 43.16 174 SER A CA 1
ATOM 1330 C C . SER A 1 174 ? 44.298 -43.573 -60.221 1.00 43.16 174 SER A C 1
ATOM 1332 O O . SER A 1 174 ? 44.211 -42.788 -61.165 1.00 43.16 174 SER A O 1
ATOM 1334 N N . ALA A 1 175 ? 43.695 -43.361 -59.047 1.00 33.53 175 ALA A N 1
ATOM 1335 C CA . ALA A 1 175 ? 42.880 -42.187 -58.755 1.00 33.53 175 ALA A CA 1
ATOM 1336 C C . ALA A 1 175 ? 43.706 -40.883 -58.868 1.00 33.53 175 ALA A C 1
ATOM 1338 O O . ALA A 1 175 ? 44.725 -40.747 -58.178 1.00 33.53 175 ALA A O 1
ATOM 1339 N N . PRO A 1 176 ? 43.291 -39.895 -59.685 1.00 41.47 176 PRO A N 1
ATOM 1340 C CA . PRO A 1 176 ? 43.849 -38.555 -59.609 1.00 41.47 176 PRO A CA 1
ATOM 1341 C C . PRO A 1 176 ? 43.389 -37.927 -58.291 1.00 41.47 176 PRO A C 1
ATOM 1343 O O . PRO A 1 176 ? 42.195 -37.856 -58.004 1.00 41.47 176 PRO A O 1
ATOM 1346 N N . GLN A 1 177 ? 44.340 -37.486 -57.466 1.00 46.75 177 GLN A N 1
ATOM 1347 C CA . GLN A 1 177 ? 44.006 -36.822 -56.210 1.00 46.75 177 GLN A CA 1
ATOM 1348 C C . GLN A 1 177 ? 43.129 -35.588 -56.469 1.00 46.75 177 GLN A C 1
ATOM 1350 O O . GLN A 1 177 ? 43.456 -34.794 -57.362 1.00 46.75 177 GLN A O 1
ATOM 1355 N N . PRO A 1 178 ? 42.053 -35.375 -55.690 1.00 46.75 178 PRO A N 1
ATOM 1356 C CA . PRO A 1 178 ? 41.294 -34.141 -55.775 1.00 46.75 178 PRO A CA 1
ATOM 1357 C C . PRO A 1 178 ? 42.226 -32.975 -55.424 1.00 46.75 178 PRO A C 1
ATOM 1359 O O . PRO A 1 178 ? 42.699 -32.850 -54.296 1.00 46.75 178 PRO A O 1
ATOM 1362 N N . LYS A 1 179 ? 42.492 -32.097 -56.400 1.00 45.28 179 LYS A N 1
ATOM 1363 C CA . LYS A 1 179 ? 43.210 -30.822 -56.218 1.00 45.28 179 LYS A CA 1
ATOM 1364 C C . LYS A 1 179 ? 42.336 -29.791 -55.491 1.00 45.28 179 LYS A C 1
ATOM 1366 O O . LYS A 1 179 ? 42.258 -28.638 -55.902 1.00 45.28 179 LYS A O 1
ATOM 1371 N N . PHE A 1 180 ? 41.669 -30.204 -54.420 1.00 43.41 180 PHE A N 1
ATOM 1372 C CA . PHE A 1 180 ? 41.013 -29.297 -53.495 1.00 43.41 180 PHE A CA 1
ATOM 1373 C C . PHE A 1 180 ? 41.699 -29.424 -52.142 1.00 43.41 180 PHE A C 1
ATOM 1375 O O . PHE A 1 180 ? 41.296 -30.180 -51.262 1.00 43.41 180 PHE A O 1
ATOM 1382 N N . THR A 1 181 ? 42.793 -28.687 -51.988 1.00 43.62 181 THR A N 1
ATOM 1383 C CA . THR A 1 181 ? 43.321 -28.396 -50.664 1.00 43.62 181 THR A CA 1
ATOM 1384 C C . THR A 1 181 ? 42.337 -27.437 -50.008 1.00 43.62 181 THR A C 1
ATOM 1386 O O . THR A 1 181 ? 42.238 -26.285 -50.439 1.00 43.62 181 THR A O 1
ATOM 1389 N N . PHE A 1 182 ? 41.636 -27.871 -48.959 1.00 41.03 182 PHE A N 1
ATOM 1390 C CA . PHE A 1 182 ? 41.199 -26.919 -47.944 1.00 41.03 182 PHE A CA 1
ATOM 1391 C C . PHE A 1 182 ? 42.477 -26.252 -47.441 1.00 41.03 182 PHE A C 1
ATOM 1393 O O . PHE A 1 182 ? 43.226 -26.822 -46.648 1.00 41.03 182 PHE A O 1
ATOM 1400 N N . GLY A 1 183 ? 42.779 -25.062 -47.965 1.00 43.91 183 GLY A N 1
ATOM 1401 C CA . GLY A 1 183 ? 43.706 -24.178 -47.287 1.00 43.91 183 GLY A CA 1
ATOM 1402 C C . GLY A 1 183 ? 43.213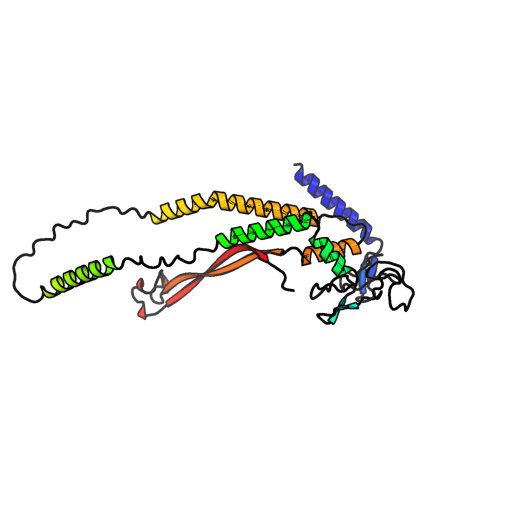 -24.065 -45.851 1.00 43.91 183 GLY A C 1
ATOM 1403 O O . GLY A 1 183 ? 42.004 -24.037 -45.615 1.00 43.91 183 GLY A O 1
ATOM 1404 N N . THR A 1 184 ? 44.131 -24.049 -44.894 1.00 47.62 184 THR A N 1
ATOM 1405 C CA . THR A 1 184 ? 43.862 -23.735 -43.491 1.00 47.62 184 THR A CA 1
ATOM 1406 C C . THR A 1 184 ? 43.375 -22.287 -43.385 1.00 47.62 184 THR A C 1
ATOM 1408 O O . THR A 1 184 ? 44.041 -21.410 -42.840 1.00 47.62 184 THR A O 1
ATOM 1411 N N . ALA A 1 185 ? 42.196 -22.008 -43.939 1.00 51.81 185 ALA A N 1
ATOM 1412 C CA . ALA A 1 185 ? 41.430 -20.828 -43.643 1.00 51.81 185 ALA A CA 1
ATOM 1413 C C . ALA A 1 185 ? 41.063 -20.973 -42.172 1.00 51.81 185 ALA A C 1
ATOM 1415 O O . ALA A 1 185 ? 40.191 -21.755 -41.791 1.00 51.81 185 ALA A O 1
ATOM 1416 N N . LYS A 1 186 ? 41.816 -20.269 -41.327 1.00 51.41 186 LYS A N 1
ATOM 1417 C CA . LYS A 1 186 ? 41.439 -20.015 -39.945 1.00 51.41 186 LYS A CA 1
ATOM 1418 C C . LYS A 1 186 ? 40.155 -19.195 -40.005 1.00 51.41 186 LYS A C 1
ATOM 1420 O O . LYS A 1 186 ? 40.211 -17.969 -39.966 1.00 51.41 186 LYS A O 1
ATOM 1425 N N . ASN A 1 187 ? 39.014 -19.861 -40.160 1.00 53.47 187 ASN A N 1
ATOM 1426 C CA . ASN A 1 187 ? 37.723 -19.246 -39.917 1.00 53.47 187 ASN A CA 1
ATOM 1427 C C . ASN A 1 187 ? 37.740 -18.866 -38.441 1.00 53.47 187 ASN A C 1
ATOM 1429 O O . ASN A 1 187 ? 37.632 -19.718 -37.562 1.00 53.47 187 ASN A O 1
ATOM 1433 N N . LYS A 1 188 ? 38.041 -17.595 -38.177 1.00 57.59 188 LYS A N 1
ATOM 1434 C CA . LYS A 1 188 ? 38.046 -17.051 -36.831 1.00 57.59 188 LYS A CA 1
ATOM 1435 C C . LYS A 1 188 ? 36.593 -17.069 -36.390 1.00 57.59 188 LYS A C 1
ATOM 1437 O O . LYS A 1 188 ? 35.761 -16.446 -37.044 1.00 57.59 188 LYS A O 1
ATOM 1442 N N . ASP A 1 189 ? 36.296 -17.834 -35.350 1.00 58.34 189 ASP A N 1
ATOM 1443 C CA . ASP A 1 189 ? 34.967 -17.844 -34.765 1.00 58.34 189 ASP A CA 1
ATOM 1444 C C . ASP A 1 189 ? 34.653 -16.419 -34.286 1.00 58.34 189 ASP A C 1
ATOM 1446 O O . ASP A 1 189 ? 35.311 -15.878 -33.397 1.00 58.34 189 ASP A O 1
ATOM 1450 N N . VAL A 1 190 ? 33.733 -15.760 -34.987 1.00 62.69 190 VAL A N 1
ATOM 1451 C CA . VAL A 1 190 ? 33.317 -14.378 -34.716 1.00 62.69 190 VAL A CA 1
ATOM 1452 C C . VAL A 1 190 ? 32.141 -14.324 -33.745 1.00 62.69 190 VAL A C 1
ATOM 1454 O O . VAL A 1 190 ? 31.697 -13.227 -33.418 1.00 62.69 190 VAL A O 1
ATOM 1457 N N . SER A 1 191 ? 31.644 -15.468 -33.262 1.00 64.00 191 SER A N 1
ATOM 1458 C CA . SER A 1 191 ? 30.505 -15.529 -32.337 1.00 64.00 191 SER A CA 1
ATOM 1459 C C . SER A 1 191 ? 30.760 -14.753 -31.041 1.00 64.00 191 SER A C 1
ATOM 1461 O O . SER A 1 191 ? 29.903 -13.990 -30.600 1.00 64.00 191 SER A O 1
ATOM 1463 N N . GLU A 1 192 ? 31.968 -14.850 -30.484 1.00 61.03 192 GLU A N 1
ATOM 1464 C CA . GLU A 1 192 ? 32.368 -14.122 -29.275 1.00 61.03 192 GLU A CA 1
ATOM 1465 C C . GLU A 1 192 ? 32.467 -12.606 -29.527 1.00 61.03 192 GLU A C 1
ATOM 1467 O O . GLU A 1 192 ? 32.003 -11.801 -28.721 1.00 61.03 192 GLU A O 1
ATOM 1472 N N . ALA A 1 193 ? 32.978 -12.204 -30.695 1.00 63.53 193 ALA A N 1
ATOM 1473 C CA . ALA A 1 193 ? 33.068 -10.799 -31.092 1.00 63.53 193 ALA A CA 1
ATOM 1474 C C . ALA A 1 193 ? 31.691 -10.177 -31.397 1.00 63.53 193 ALA A C 1
ATOM 1476 O O . ALA A 1 193 ? 31.461 -9.024 -31.034 1.00 63.53 193 ALA A O 1
ATOM 1477 N N . LEU A 1 194 ? 30.769 -10.929 -32.014 1.00 60.28 194 LEU A N 1
ATOM 1478 C CA . LEU A 1 194 ? 29.378 -10.501 -32.204 1.00 60.28 194 LEU A CA 1
ATOM 1479 C C . LEU A 1 194 ? 28.647 -10.383 -30.863 1.00 60.28 194 LEU A C 1
ATOM 1481 O O . LEU A 1 194 ? 27.990 -9.377 -30.627 1.00 60.28 194 LEU A O 1
ATOM 1485 N N . SER A 1 195 ? 28.816 -11.356 -29.961 1.00 63.97 195 SER A N 1
ATOM 1486 C CA . SER A 1 195 ? 28.224 -11.313 -28.619 1.00 63.97 195 SER A CA 1
ATOM 1487 C C . SER A 1 195 ? 28.713 -10.102 -27.819 1.00 63.97 195 SER A C 1
ATOM 1489 O O . SER A 1 195 ? 27.916 -9.419 -27.180 1.00 63.97 195 SER A O 1
ATOM 1491 N N . LEU A 1 196 ? 30.012 -9.795 -27.870 1.00 63.06 196 LEU A N 1
ATOM 1492 C CA . LEU A 1 196 ? 30.584 -8.617 -27.210 1.00 63.06 196 LEU A CA 1
ATOM 1493 C C . LEU A 1 196 ? 30.087 -7.304 -27.834 1.00 63.06 196 LEU A C 1
ATOM 1495 O O . LEU A 1 196 ? 29.822 -6.351 -27.104 1.00 63.06 196 LEU A O 1
ATOM 1499 N N . ALA A 1 197 ? 29.922 -7.250 -29.159 1.00 60.91 197 ALA A N 1
ATOM 1500 C CA . ALA A 1 197 ? 29.379 -6.082 -29.852 1.00 60.91 197 ALA A CA 1
ATOM 1501 C C . ALA A 1 197 ? 27.889 -5.855 -29.534 1.00 60.91 197 ALA A C 1
ATOM 1503 O O . ALA A 1 197 ? 27.492 -4.724 -29.254 1.00 60.91 197 ALA A O 1
ATOM 1504 N N . ASP A 1 198 ? 27.084 -6.921 -29.492 1.00 60.97 198 ASP A N 1
ATOM 1505 C CA . ASP A 1 198 ? 25.670 -6.867 -29.105 1.00 60.97 198 ASP A CA 1
ATOM 1506 C C . ASP A 1 198 ? 25.490 -6.464 -27.633 1.00 60.97 198 ASP A C 1
ATOM 1508 O O . ASP A 1 198 ? 24.574 -5.710 -27.297 1.00 60.97 198 ASP A O 1
ATOM 1512 N N . GLN A 1 199 ? 26.370 -6.931 -26.741 1.00 58.09 199 GLN A N 1
ATOM 1513 C CA . GLN A 1 199 ? 26.386 -6.517 -25.334 1.00 58.09 199 GLN A CA 1
ATOM 1514 C C . GLN A 1 199 ? 26.810 -5.049 -25.180 1.00 58.09 199 GLN A C 1
ATOM 1516 O O . GLN A 1 199 ? 26.173 -4.302 -24.437 1.00 58.09 199 GLN A O 1
ATOM 1521 N N . ALA A 1 200 ? 27.832 -4.607 -25.918 1.00 59.28 200 ALA A N 1
ATOM 1522 C CA . ALA A 1 200 ? 28.291 -3.219 -25.905 1.00 59.28 200 ALA A CA 1
ATOM 1523 C C . ALA A 1 200 ? 27.236 -2.243 -26.457 1.00 59.28 200 ALA A C 1
ATOM 1525 O O . ALA A 1 200 ? 27.104 -1.136 -25.938 1.00 59.28 200 ALA A O 1
ATOM 1526 N N . ALA A 1 201 ? 26.450 -2.657 -27.457 1.00 61.94 201 ALA A N 1
ATOM 1527 C CA . ALA A 1 201 ? 25.362 -1.854 -28.014 1.00 61.94 201 ALA A CA 1
ATOM 1528 C C . ALA A 1 201 ? 24.180 -1.674 -27.040 1.00 61.94 201 ALA A C 1
ATOM 1530 O O . ALA A 1 201 ? 23.530 -0.633 -27.064 1.00 61.94 201 ALA A O 1
ATOM 1531 N N . LYS A 1 202 ? 23.919 -2.653 -26.159 1.00 64.88 202 LYS A N 1
ATOM 1532 C CA . LYS A 1 202 ? 22.819 -2.624 -25.169 1.00 64.88 202 LYS A CA 1
ATOM 1533 C C . LYS A 1 202 ? 23.187 -1.966 -23.834 1.00 64.88 202 LYS A C 1
ATOM 1535 O O . LYS A 1 202 ? 22.302 -1.624 -23.053 1.00 64.88 202 LYS A O 1
ATOM 1540 N N . LEU A 1 203 ? 24.479 -1.790 -23.557 1.00 61.50 203 LEU A N 1
ATOM 1541 C CA . LEU A 1 203 ? 24.987 -1.208 -22.312 1.00 61.50 203 LEU A CA 1
ATOM 1542 C C . LEU A 1 203 ? 24.458 0.215 -22.002 1.00 61.50 203 LEU A C 1
ATOM 1544 O O . LEU A 1 203 ? 24.047 0.440 -20.862 1.00 61.50 203 LEU A O 1
ATOM 1548 N N . PRO A 1 204 ? 24.415 1.174 -22.955 1.00 66.19 204 PRO A N 1
ATOM 1549 C CA . PRO A 1 204 ? 23.868 2.506 -22.677 1.00 66.19 204 PRO A CA 1
ATOM 1550 C C . PRO A 1 204 ? 22.359 2.491 -22.380 1.00 66.19 204 PRO A C 1
ATOM 1552 O O . PRO A 1 204 ? 21.911 3.237 -21.508 1.00 66.19 204 PRO A O 1
ATOM 1555 N N . ASP A 1 205 ? 21.590 1.612 -23.029 1.00 75.19 205 ASP A N 1
ATOM 1556 C CA . ASP A 1 205 ? 20.151 1.465 -22.769 1.00 75.19 205 ASP A CA 1
ATOM 1557 C C . ASP A 1 205 ? 19.881 0.862 -21.382 1.00 75.19 205 ASP A C 1
ATOM 1559 O O . ASP A 1 205 ? 19.010 1.344 -20.657 1.00 75.19 205 ASP A O 1
ATOM 1563 N N . LEU A 1 206 ? 20.674 -0.129 -20.956 1.00 72.75 206 LEU A N 1
ATOM 1564 C CA . LEU A 1 206 ? 20.597 -0.710 -19.609 1.00 72.75 206 LEU A CA 1
ATOM 1565 C C . LEU A 1 206 ? 20.871 0.327 -18.513 1.00 72.75 206 LEU A C 1
ATOM 1567 O O . LEU A 1 206 ? 20.097 0.426 -17.560 1.00 72.75 206 LEU A O 1
ATOM 1571 N N . MET A 1 207 ? 21.915 1.147 -18.666 1.00 78.38 207 MET A N 1
ATOM 1572 C CA . MET A 1 207 ? 22.207 2.218 -17.703 1.00 78.38 207 MET A CA 1
ATOM 1573 C C . MET A 1 207 ? 21.084 3.263 -17.643 1.00 78.38 207 MET A C 1
ATOM 1575 O O . MET A 1 207 ? 20.728 3.725 -16.557 1.00 78.38 207 MET A O 1
ATOM 1579 N N . ALA A 1 208 ? 20.488 3.621 -18.786 1.00 82.69 208 ALA A N 1
ATOM 1580 C CA . ALA A 1 208 ? 19.374 4.567 -18.819 1.00 82.69 208 ALA A CA 1
ATOM 1581 C C . ALA A 1 208 ? 18.128 4.009 -18.106 1.00 82.69 208 ALA A C 1
ATOM 1583 O O . ALA A 1 208 ? 17.432 4.744 -17.401 1.00 82.69 208 ALA A O 1
ATOM 1584 N N . LEU A 1 209 ? 17.859 2.708 -18.251 1.00 80.06 209 LEU A N 1
ATOM 1585 C CA . LEU A 1 209 ? 16.770 2.013 -17.559 1.00 80.06 209 LEU A CA 1
ATOM 1586 C C . LEU A 1 209 ? 16.999 1.945 -16.049 1.00 80.06 209 LEU A C 1
ATOM 1588 O O . LEU A 1 209 ? 16.084 2.234 -15.275 1.00 80.06 209 LEU A O 1
ATOM 1592 N N . GLU A 1 210 ? 18.217 1.615 -15.620 1.00 82.81 210 GLU A N 1
ATOM 1593 C CA . GLU A 1 210 ? 18.587 1.617 -14.203 1.00 82.81 210 GLU A CA 1
ATOM 1594 C C . GLU A 1 210 ? 18.418 3.001 -13.577 1.00 82.81 210 GLU A C 1
ATOM 1596 O O . GLU A 1 210 ? 17.870 3.115 -12.479 1.00 82.81 210 GLU A O 1
ATOM 1601 N N . GLN A 1 211 ? 18.811 4.061 -14.289 1.00 85.56 211 GLN A N 1
ATOM 1602 C CA . GLN A 1 211 ? 18.653 5.431 -13.814 1.00 85.56 211 GLN A CA 1
ATOM 1603 C C . GLN A 1 211 ? 17.176 5.819 -13.658 1.00 85.56 211 GLN A C 1
ATOM 1605 O O . GLN A 1 211 ? 16.798 6.346 -12.611 1.00 85.56 211 GLN A O 1
ATOM 1610 N N . ARG A 1 212 ? 16.320 5.508 -14.644 1.00 84.75 212 ARG A N 1
ATOM 1611 C CA . ARG A 1 212 ? 14.864 5.745 -14.544 1.00 84.75 212 ARG A CA 1
ATOM 1612 C C . ARG A 1 212 ? 14.244 4.968 -13.383 1.00 84.75 212 ARG A C 1
ATOM 1614 O O . ARG A 1 212 ? 13.395 5.487 -12.661 1.00 84.75 212 ARG A O 1
ATOM 1621 N N . ARG A 1 213 ? 14.689 3.728 -13.171 1.00 85.44 213 ARG A N 1
ATOM 1622 C CA . ARG A 1 213 ? 14.238 2.876 -12.066 1.00 85.44 213 ARG A CA 1
ATOM 1623 C C . ARG A 1 213 ? 14.654 3.445 -10.706 1.00 85.44 213 ARG A C 1
ATOM 1625 O O . ARG A 1 213 ? 13.843 3.460 -9.785 1.00 85.44 213 ARG A O 1
ATOM 1632 N N . ALA A 1 214 ? 15.884 3.942 -10.587 1.00 87.06 214 ALA A N 1
ATOM 1633 C CA . ALA A 1 214 ? 16.377 4.592 -9.374 1.00 87.06 214 ALA A CA 1
ATOM 1634 C C . ALA A 1 214 ? 15.647 5.915 -9.084 1.00 87.06 214 ALA A C 1
ATOM 1636 O O . ALA A 1 214 ? 15.347 6.216 -7.928 1.00 87.06 214 ALA A O 1
ATOM 1637 N N . GLU A 1 215 ? 15.319 6.693 -10.120 1.00 89.44 215 GLU A N 1
ATOM 1638 C CA . GLU A 1 215 ? 14.515 7.911 -9.981 1.00 89.44 215 GLU A CA 1
ATOM 1639 C C . GLU A 1 215 ? 13.111 7.592 -9.453 1.00 89.44 215 GLU A C 1
ATOM 1641 O O . GLU A 1 215 ? 12.661 8.205 -8.482 1.00 89.44 215 GLU A O 1
ATOM 1646 N N . LEU A 1 216 ? 12.452 6.583 -10.031 1.00 88.06 216 LEU A N 1
ATOM 1647 C CA . LEU A 1 216 ? 11.148 6.109 -9.575 1.00 88.06 216 LEU A CA 1
ATOM 1648 C C . LEU A 1 216 ? 11.190 5.653 -8.106 1.00 88.06 216 LEU A C 1
ATOM 1650 O O . LEU A 1 216 ? 10.345 6.058 -7.305 1.00 88.06 216 LEU A O 1
ATOM 1654 N N . GLU A 1 217 ? 12.193 4.853 -7.727 1.00 87.44 217 GLU A N 1
ATOM 1655 C CA . GLU A 1 217 ? 12.402 4.422 -6.336 1.00 87.44 217 GLU A CA 1
ATOM 1656 C C . GLU A 1 217 ? 12.597 5.628 -5.398 1.00 87.44 217 GLU A C 1
ATOM 1658 O O . GLU A 1 217 ? 12.033 5.660 -4.303 1.00 87.44 217 GLU A O 1
ATOM 1663 N N . SER A 1 218 ? 13.329 6.656 -5.837 1.00 89.50 218 SER A N 1
ATOM 1664 C CA . SER A 1 218 ? 13.530 7.891 -5.073 1.00 89.50 218 SER A CA 1
ATOM 1665 C C . SER A 1 218 ? 12.225 8.666 -4.855 1.00 89.50 218 SER A C 1
ATOM 1667 O O . SER A 1 218 ? 11.941 9.085 -3.729 1.00 89.50 218 SER A O 1
ATOM 1669 N N . LYS A 1 219 ? 11.390 8.803 -5.895 1.00 89.12 219 LYS A N 1
ATOM 1670 C CA . LYS A 1 219 ? 10.074 9.460 -5.799 1.00 89.12 219 LYS A CA 1
ATOM 1671 C C . LYS A 1 219 ? 9.130 8.712 -4.856 1.00 89.12 219 LYS A C 1
ATOM 1673 O O . LYS A 1 219 ? 8.504 9.330 -3.994 1.00 89.12 219 LYS A O 1
ATOM 1678 N N . ILE A 1 220 ? 9.076 7.381 -4.952 1.00 88.12 220 ILE A N 1
ATOM 1679 C CA . ILE A 1 220 ? 8.282 6.547 -4.035 1.00 88.12 220 ILE A CA 1
ATOM 1680 C C . ILE A 1 220 ? 8.790 6.707 -2.594 1.00 88.12 220 ILE A C 1
ATOM 1682 O O . ILE A 1 220 ? 7.995 6.918 -1.676 1.00 88.12 220 ILE A O 1
ATOM 1686 N N . ALA A 1 221 ? 10.109 6.683 -2.385 1.00 87.56 221 ALA A N 1
ATOM 1687 C CA . ALA A 1 221 ? 10.708 6.874 -1.066 1.00 87.56 221 ALA A CA 1
ATOM 1688 C C . ALA A 1 221 ? 10.437 8.273 -0.482 1.00 87.56 221 ALA A C 1
ATOM 1690 O O . ALA A 1 221 ? 10.373 8.426 0.739 1.00 87.56 221 ALA A O 1
ATOM 1691 N N . ALA A 1 222 ? 10.269 9.298 -1.323 1.00 88.94 222 ALA A N 1
ATOM 1692 C CA . ALA A 1 222 ? 9.869 10.631 -0.881 1.00 88.94 222 ALA A CA 1
ATOM 1693 C C . ALA A 1 222 ? 8.419 10.642 -0.367 1.00 88.94 222 ALA A C 1
ATOM 1695 O O . ALA A 1 222 ? 8.169 11.161 0.723 1.00 88.94 222 ALA A O 1
ATOM 1696 N N . LEU A 1 223 ? 7.485 9.997 -1.079 1.00 87.38 223 LEU A N 1
ATOM 1697 C CA . LEU A 1 223 ? 6.092 9.855 -0.627 1.00 87.38 223 LEU A CA 1
ATOM 1698 C C . LEU A 1 223 ? 5.979 9.085 0.692 1.00 87.38 223 LEU A C 1
ATOM 1700 O O . LEU A 1 223 ? 5.171 9.437 1.551 1.00 87.38 223 LEU A O 1
ATOM 1704 N N . GLN A 1 224 ? 6.818 8.065 0.879 1.00 84.38 224 GLN A N 1
ATOM 1705 C CA . GLN A 1 224 ? 6.853 7.254 2.099 1.00 84.38 224 GLN A CA 1
ATOM 1706 C C . GLN A 1 224 ? 7.327 8.016 3.346 1.00 84.38 224 GLN A C 1
ATOM 1708 O O . GLN A 1 224 ? 7.111 7.552 4.461 1.00 84.38 224 GLN A O 1
ATOM 1713 N N . LYS A 1 225 ? 7.972 9.177 3.185 1.00 87.12 225 LYS A N 1
ATOM 1714 C CA . LYS A 1 225 ? 8.476 10.004 4.297 1.00 87.12 225 LYS A CA 1
ATOM 1715 C C . LYS A 1 225 ? 7.508 11.112 4.712 1.00 87.12 225 LYS A C 1
ATOM 1717 O O . LYS A 1 225 ? 7.862 11.960 5.532 1.00 87.12 225 LYS A O 1
ATOM 1722 N N . ARG A 1 226 ? 6.303 11.145 4.141 1.00 88.00 226 ARG A N 1
ATOM 1723 C CA . ARG A 1 226 ? 5.315 12.187 4.422 1.00 88.00 226 ARG A CA 1
ATOM 1724 C C . ARG A 1 226 ? 4.822 12.094 5.870 1.00 88.00 226 ARG A C 1
ATOM 1726 O O . ARG A 1 226 ? 4.401 11.040 6.339 1.00 88.00 226 ARG A O 1
ATOM 1733 N N . ALA A 1 227 ? 4.859 13.217 6.580 1.00 89.56 227 ALA A N 1
ATOM 1734 C CA . ALA A 1 227 ? 4.297 13.321 7.922 1.00 89.56 227 ALA A CA 1
ATOM 1735 C C . ALA A 1 227 ? 2.811 13.708 7.857 1.00 89.56 227 ALA A C 1
ATOM 1737 O O . ALA A 1 227 ? 2.396 14.461 6.973 1.00 89.56 227 ALA A O 1
ATOM 1738 N N . PHE A 1 228 ? 2.028 13.210 8.812 1.00 90.31 228 PHE A N 1
ATOM 1739 C CA . PHE A 1 228 ? 0.591 13.465 8.926 1.00 90.31 228 PHE A CA 1
ATOM 1740 C C . PHE A 1 228 ? 0.249 14.001 10.308 1.00 90.31 228 PHE A C 1
ATOM 1742 O O . PHE A 1 228 ? 0.989 13.786 11.267 1.00 90.31 228 PHE A O 1
ATOM 1749 N N . SER A 1 229 ? -0.886 14.694 10.398 1.00 88.00 229 SER A N 1
ATOM 1750 C CA . SER A 1 229 ? -1.362 15.267 11.658 1.00 88.00 229 SER A CA 1
ATOM 1751 C C . SER A 1 229 ? -1.987 14.216 12.579 1.00 88.00 229 SER A C 1
ATOM 1753 O O . SER A 1 229 ? -1.956 14.359 13.800 1.00 88.00 229 SER A O 1
ATOM 1755 N N . SER A 1 230 ? -2.539 13.147 11.996 1.00 88.44 230 SER A N 1
ATOM 1756 C CA . SER A 1 230 ? -3.213 12.073 12.718 1.00 88.44 230 SER A CA 1
ATOM 1757 C C . SER A 1 230 ? -2.874 10.693 12.159 1.00 88.44 230 SER A C 1
ATOM 1759 O O . SER A 1 230 ? -2.585 10.521 10.971 1.00 88.44 230 SER A O 1
ATOM 1761 N N . ASN A 1 231 ? -2.990 9.679 13.019 1.00 89.38 231 ASN A N 1
ATOM 1762 C CA . ASN A 1 231 ? -2.788 8.285 12.628 1.00 89.38 231 ASN A CA 1
ATOM 1763 C C . ASN A 1 231 ? -3.810 7.817 11.578 1.00 89.38 231 ASN A C 1
ATOM 1765 O O . ASN A 1 231 ? -3.476 6.983 10.742 1.00 89.38 231 ASN A O 1
ATOM 1769 N N . GLN A 1 232 ? -5.038 8.348 11.582 1.00 88.19 232 GLN A N 1
ATOM 1770 C CA . GLN A 1 232 ? -6.051 7.991 10.579 1.00 88.19 232 GLN A CA 1
ATOM 1771 C C . GLN A 1 232 ? -5.696 8.524 9.198 1.00 88.19 232 GLN A C 1
ATOM 1773 O O . GLN A 1 232 ? -5.742 7.769 8.231 1.00 88.19 232 GLN A O 1
ATOM 1778 N N . GLU A 1 233 ? -5.260 9.782 9.104 1.00 88.88 233 GLU A N 1
ATOM 1779 C CA . GLU A 1 233 ? -4.769 10.342 7.841 1.00 88.88 233 GLU A CA 1
ATOM 1780 C C . GLU A 1 233 ? -3.577 9.545 7.308 1.00 88.88 233 GLU A C 1
ATOM 1782 O O . GLU A 1 233 ? -3.561 9.188 6.130 1.00 88.88 233 GLU A O 1
ATOM 1787 N N . ALA A 1 234 ? -2.626 9.200 8.184 1.00 90.56 234 ALA A N 1
ATOM 1788 C CA . ALA A 1 234 ? -1.477 8.381 7.817 1.00 90.56 234 ALA A CA 1
ATOM 1789 C C . ALA A 1 234 ? -1.903 7.003 7.289 1.00 90.56 234 ALA A C 1
ATOM 1791 O O . ALA A 1 234 ? -1.495 6.604 6.200 1.00 90.56 234 ALA A O 1
ATOM 1792 N N . ARG A 1 235 ? -2.761 6.276 8.019 1.00 91.19 235 ARG A N 1
ATOM 1793 C CA . ARG A 1 235 ? -3.250 4.949 7.604 1.00 91.19 235 ARG A CA 1
ATOM 1794 C C . ARG A 1 235 ? -4.004 5.016 6.286 1.00 91.19 235 ARG A C 1
ATOM 1796 O O . ARG A 1 235 ? -3.773 4.175 5.415 1.00 91.19 235 ARG A O 1
ATOM 1803 N N . LYS A 1 236 ? -4.868 6.017 6.117 1.00 91.12 236 LYS A N 1
ATOM 1804 C CA . LYS A 1 236 ? -5.637 6.216 4.889 1.00 91.12 236 LYS A CA 1
ATOM 1805 C C . LYS A 1 236 ? -4.719 6.482 3.699 1.00 91.12 236 LYS A C 1
ATOM 1807 O O . LYS A 1 236 ? -4.868 5.830 2.664 1.00 91.12 236 LYS A O 1
ATOM 1812 N N . PHE A 1 237 ? -3.733 7.364 3.865 1.00 92.38 237 PHE A N 1
ATOM 1813 C CA . PHE A 1 237 ? -2.743 7.685 2.839 1.00 92.38 237 PHE A CA 1
ATOM 1814 C C . PHE A 1 237 ? -1.880 6.475 2.474 1.00 92.38 237 PHE A C 1
ATOM 1816 O O . PHE A 1 237 ? -1.841 6.086 1.311 1.00 92.38 237 PHE A O 1
ATOM 1823 N N . TYR A 1 238 ? -1.224 5.838 3.449 1.00 91.25 238 TYR A N 1
ATOM 1824 C CA . TYR A 1 238 ? -0.300 4.732 3.181 1.00 91.25 238 TYR A CA 1
ATOM 1825 C C . TYR A 1 238 ? -1.007 3.490 2.641 1.00 91.25 238 TYR A C 1
ATOM 1827 O O . TYR A 1 238 ? -0.458 2.793 1.787 1.00 91.25 238 TYR A O 1
ATOM 1835 N N . THR A 1 239 ? -2.246 3.236 3.067 1.00 90.62 239 THR A N 1
ATOM 1836 C CA . THR A 1 239 ? -3.036 2.145 2.487 1.00 90.62 239 THR A CA 1
ATOM 1837 C C . THR A 1 239 ? -3.460 2.473 1.057 1.00 90.62 239 THR A C 1
ATOM 1839 O O . THR A 1 239 ? -3.348 1.609 0.192 1.00 90.62 239 THR A O 1
ATOM 1842 N N . SER A 1 240 ? -3.853 3.721 0.770 1.00 91.88 240 SER A N 1
ATOM 1843 C CA . SER A 1 240 ? -4.152 4.164 -0.603 1.00 91.88 240 SER A CA 1
ATOM 1844 C C . SER A 1 240 ? -2.920 4.080 -1.506 1.00 91.88 240 SER A C 1
ATOM 1846 O O . SER A 1 240 ? -3.028 3.630 -2.645 1.00 91.88 240 SER A O 1
ATOM 1848 N N . LEU A 1 241 ? -1.742 4.437 -0.984 1.00 90.44 241 LEU A N 1
ATOM 1849 C CA . LEU A 1 241 ? -0.456 4.303 -1.667 1.00 90.44 241 LEU A CA 1
ATOM 1850 C C . LEU A 1 241 ? -0.173 2.839 -2.020 1.00 90.44 241 LEU A C 1
ATOM 1852 O O . LEU A 1 241 ? 0.132 2.549 -3.173 1.00 90.44 241 LEU A O 1
ATOM 1856 N N . ARG A 1 242 ? -0.334 1.920 -1.055 1.00 88.56 242 ARG A N 1
ATOM 1857 C CA . ARG A 1 242 ? -0.153 0.473 -1.261 1.00 88.56 242 ARG A CA 1
ATOM 1858 C C . ARG A 1 242 ? -1.103 -0.086 -2.319 1.00 88.56 242 ARG A C 1
ATOM 1860 O O . ARG A 1 242 ? -0.675 -0.885 -3.136 1.00 88.56 242 ARG A O 1
ATOM 1867 N N . VAL A 1 243 ? -2.372 0.325 -2.289 1.00 88.56 243 VAL A N 1
ATOM 1868 C CA . VAL A 1 243 ? -3.404 -0.142 -3.233 1.00 88.56 243 VAL A CA 1
ATOM 1869 C C . VAL A 1 243 ? -3.194 0.435 -4.637 1.00 88.56 243 VAL A C 1
ATOM 1871 O O . VAL A 1 243 ? -3.507 -0.220 -5.624 1.00 88.56 243 VAL A O 1
ATOM 1874 N N . THR A 1 244 ? -2.682 1.663 -4.743 1.00 89.06 244 THR A N 1
ATOM 1875 C CA . THR A 1 244 ? -2.560 2.364 -6.031 1.00 89.06 244 THR A CA 1
ATOM 1876 C C . THR A 1 244 ? -1.253 2.049 -6.753 1.00 89.06 244 THR A C 1
ATOM 1878 O O . THR A 1 244 ? -1.251 1.908 -7.974 1.00 89.06 244 THR A O 1
ATOM 1881 N N . ILE A 1 245 ? -0.135 1.977 -6.027 1.00 85.94 245 ILE A N 1
ATOM 1882 C CA . ILE A 1 245 ? 1.195 1.823 -6.622 1.00 85.94 245 ILE A CA 1
ATOM 1883 C C . ILE A 1 245 ? 1.609 0.346 -6.568 1.00 85.94 245 ILE A C 1
ATOM 1885 O O . ILE A 1 245 ? 1.707 -0.210 -5.470 1.00 85.94 245 ILE A O 1
ATOM 1889 N N . PRO A 1 246 ? 1.905 -0.292 -7.718 1.00 78.88 246 PRO A N 1
ATOM 1890 C CA . PRO A 1 246 ? 2.397 -1.662 -7.737 1.00 78.88 246 PRO A CA 1
ATOM 1891 C C . PRO A 1 246 ? 3.757 -1.772 -7.044 1.00 78.88 246 PRO A C 1
ATOM 1893 O O . PRO A 1 246 ? 4.605 -0.880 -7.117 1.00 78.88 246 PRO A O 1
ATOM 1896 N N . GLN A 1 247 ? 3.970 -2.891 -6.362 1.00 71.56 247 GLN A N 1
ATOM 1897 C CA . GLN A 1 247 ? 5.156 -3.119 -5.552 1.00 71.56 247 GLN A CA 1
ATOM 1898 C C . GLN A 1 247 ? 6.311 -3.586 -6.431 1.00 71.56 247 GLN A C 1
ATOM 1900 O O . GLN A 1 247 ? 6.221 -4.590 -7.134 1.00 71.56 247 GLN A O 1
ATOM 1905 N N . ILE A 1 248 ? 7.439 -2.887 -6.359 1.00 66.94 248 ILE A N 1
ATOM 1906 C CA . ILE A 1 248 ? 8.669 -3.330 -7.011 1.00 66.94 248 ILE A CA 1
ATOM 1907 C C . ILE A 1 248 ? 9.309 -4.385 -6.108 1.00 66.94 248 ILE A C 1
ATOM 1909 O O . ILE A 1 248 ? 9.851 -4.057 -5.054 1.00 66.94 248 ILE A O 1
ATOM 1913 N N . ARG A 1 249 ? 9.236 -5.659 -6.500 1.00 65.44 249 ARG A N 1
ATOM 1914 C CA . ARG A 1 249 ? 9.833 -6.770 -5.751 1.00 65.44 249 ARG A CA 1
ATOM 1915 C C . ARG A 1 249 ? 11.088 -7.264 -6.453 1.00 65.44 249 ARG A C 1
ATOM 1917 O O . ARG A 1 249 ? 11.124 -7.429 -7.671 1.00 65.44 249 ARG A O 1
ATOM 1924 N N . THR A 1 250 ? 12.122 -7.528 -5.669 1.00 62.75 250 THR A N 1
ATOM 1925 C CA . THR A 1 250 ? 13.251 -8.332 -6.130 1.00 62.75 250 THR A CA 1
ATOM 1926 C C . THR A 1 250 ? 12.790 -9.783 -6.165 1.00 62.75 250 THR A C 1
ATOM 1928 O O . THR A 1 250 ? 12.438 -10.339 -5.127 1.00 62.75 250 THR A O 1
ATOM 1931 N N . VAL A 1 251 ? 12.738 -10.372 -7.354 1.00 64.50 251 VAL A N 1
ATOM 1932 C CA . VAL A 1 251 ? 12.400 -11.778 -7.551 1.00 64.50 251 VAL A CA 1
ATOM 1933 C C . VAL A 1 251 ? 13.701 -12.525 -7.801 1.00 64.50 251 VAL A C 1
ATOM 1935 O O . VAL A 1 251 ? 14.341 -12.364 -8.841 1.00 64.50 251 VAL A O 1
ATOM 1938 N N . GLU A 1 252 ? 14.101 -13.339 -6.832 1.00 66.81 252 GLU A N 1
ATOM 1939 C CA . GLU A 1 252 ? 15.165 -14.317 -7.025 1.00 66.81 252 GLU A CA 1
ATOM 1940 C C . GLU A 1 252 ? 14.564 -15.534 -7.719 1.00 66.81 252 GLU A C 1
ATOM 1942 O O . GLU A 1 252 ? 13.742 -16.256 -7.156 1.00 66.81 252 GLU A O 1
ATOM 1947 N N . THR A 1 253 ? 14.933 -15.724 -8.982 1.00 70.12 253 THR A N 1
ATOM 1948 C CA . THR A 1 253 ? 14.521 -16.896 -9.747 1.00 70.12 253 THR A CA 1
ATOM 1949 C C . THR A 1 253 ? 15.659 -17.901 -9.700 1.00 70.12 253 THR A C 1
ATOM 1951 O O . THR A 1 253 ? 16.761 -17.620 -10.172 1.00 70.12 253 THR A O 1
ATOM 1954 N N . VAL A 1 254 ? 15.390 -19.069 -9.122 1.00 73.06 254 VAL A N 1
ATOM 1955 C CA . VAL A 1 254 ? 16.319 -20.200 -9.120 1.00 73.06 254 VAL A CA 1
ATOM 1956 C C . VAL A 1 254 ? 15.933 -21.113 -10.276 1.00 73.06 254 VAL A C 1
ATOM 1958 O O . VAL A 1 254 ? 14.878 -21.747 -10.241 1.00 73.06 254 VAL A O 1
ATOM 1961 N N . THR A 1 255 ? 16.760 -21.159 -11.319 1.00 72.50 255 THR A N 1
ATOM 1962 C CA . THR A 1 255 ? 16.528 -22.023 -12.483 1.00 72.50 255 THR A CA 1
ATOM 1963 C C . THR A 1 255 ? 17.510 -23.191 -12.496 1.00 72.50 255 THR A C 1
ATOM 1965 O O . THR A 1 255 ? 18.715 -22.958 -12.378 1.00 72.50 255 THR A O 1
ATOM 1968 N N . PRO A 1 256 ? 17.041 -24.443 -12.658 1.00 75.75 256 PRO A N 1
ATOM 1969 C CA . PRO A 1 256 ? 17.937 -25.572 -12.848 1.00 75.75 256 PRO A CA 1
ATOM 1970 C C . PRO A 1 256 ? 18.592 -25.475 -14.231 1.00 75.75 256 PRO A C 1
ATOM 1972 O O . PRO A 1 256 ? 17.909 -25.435 -15.255 1.00 75.75 256 PRO A O 1
ATOM 1975 N N . VAL A 1 257 ? 19.919 -25.448 -14.261 1.00 79.00 257 VAL A N 1
ATOM 1976 C CA . VAL A 1 257 ? 20.728 -25.462 -15.480 1.00 79.00 257 VAL A CA 1
ATOM 1977 C C . VAL A 1 257 ? 21.352 -26.843 -15.613 1.00 79.00 257 VAL A C 1
ATOM 1979 O O . VAL A 1 257 ? 22.025 -27.330 -14.706 1.00 79.00 257 VAL A O 1
ATOM 1982 N N . VAL A 1 258 ? 21.128 -27.502 -16.750 1.00 79.25 258 VAL A N 1
ATOM 1983 C CA . VAL A 1 258 ? 21.784 -28.779 -17.051 1.00 79.25 258 VAL A CA 1
ATOM 1984 C C . VAL A 1 258 ? 23.257 -28.495 -17.343 1.00 79.25 258 VAL A C 1
ATOM 1986 O O . VAL A 1 258 ? 23.581 -27.909 -18.372 1.00 79.25 258 VAL A O 1
ATOM 1989 N N . VAL A 1 259 ? 24.143 -28.901 -16.432 1.00 80.75 259 VAL A N 1
ATOM 1990 C CA . VAL A 1 259 ? 25.599 -28.718 -16.560 1.00 80.75 259 VAL A CA 1
ATOM 1991 C C . VAL A 1 259 ? 26.201 -29.779 -17.476 1.00 80.75 259 VAL A C 1
ATOM 1993 O O . VAL A 1 259 ? 27.123 -29.501 -18.239 1.00 80.75 259 VAL A O 1
ATOM 1996 N N . GLY A 1 260 ? 25.664 -30.999 -17.437 1.00 87.12 260 GLY A N 1
ATOM 1997 C CA . GLY A 1 260 ? 26.099 -32.084 -18.308 1.00 87.12 260 GLY A CA 1
ATOM 1998 C C . GLY A 1 260 ? 25.558 -33.437 -17.872 1.00 87.12 260 GLY A C 1
ATOM 1999 O O . GLY A 1 260 ? 24.682 -33.535 -17.020 1.00 87.12 260 GLY A O 1
ATOM 2000 N N . TRP A 1 261 ? 26.083 -34.497 -18.466 1.00 89.12 261 TRP A N 1
ATOM 2001 C CA . TRP A 1 261 ? 25.697 -35.878 -18.217 1.00 89.12 261 TRP A CA 1
ATOM 2002 C C . TRP A 1 261 ? 26.876 -36.661 -17.640 1.00 89.12 261 TRP A C 1
ATOM 2004 O O . TRP A 1 261 ? 27.909 -36.812 -18.293 1.00 89.12 261 TRP A O 1
ATOM 2014 N N . GLN A 1 262 ? 26.734 -37.151 -16.413 1.00 89.50 262 GLN A N 1
ATOM 2015 C CA . GLN A 1 262 ? 27.727 -37.975 -15.739 1.00 89.50 262 GLN A CA 1
ATOM 2016 C C . GLN A 1 262 ? 27.575 -39.438 -16.157 1.00 89.50 262 GLN A C 1
ATOM 2018 O O . GLN A 1 262 ? 26.536 -40.054 -15.919 1.00 89.50 262 GLN A O 1
ATOM 2023 N N . CYS A 1 263 ? 28.612 -40.010 -16.766 1.00 89.56 263 CYS A N 1
ATOM 2024 C CA . CYS A 1 263 ? 28.584 -41.399 -17.222 1.00 89.56 263 CYS A CA 1
ATOM 2025 C C . CYS A 1 263 ? 28.764 -42.405 -16.072 1.00 89.56 263 CYS A C 1
ATOM 2027 O O . CYS A 1 263 ? 29.599 -42.207 -15.190 1.00 89.56 263 CYS A O 1
ATOM 2029 N N . ASN A 1 264 ? 28.067 -43.546 -16.129 1.00 86.81 264 ASN A N 1
ATOM 2030 C CA . ASN A 1 264 ? 28.242 -44.633 -15.152 1.00 86.81 264 ASN A CA 1
ATOM 2031 C C . ASN A 1 264 ? 29.551 -45.420 -15.345 1.00 86.81 264 ASN A C 1
ATOM 2033 O O . ASN A 1 264 ? 29.977 -46.140 -14.448 1.00 86.81 264 ASN A O 1
ATOM 2037 N N . PHE A 1 265 ? 30.173 -45.318 -16.524 1.00 80.19 265 PHE A N 1
ATOM 2038 C CA . PHE A 1 265 ? 31.391 -46.057 -16.859 1.00 80.19 265 PHE A CA 1
ATOM 2039 C C . PHE A 1 265 ? 32.645 -45.463 -16.205 1.00 80.19 265 PHE A C 1
ATOM 2041 O O . PHE A 1 265 ? 33.395 -46.186 -15.556 1.00 80.19 265 PHE A O 1
ATOM 2048 N N . ALA A 1 266 ? 32.870 -44.158 -16.382 1.00 82.81 266 ALA A N 1
ATOM 2049 C CA . ALA A 1 266 ? 34.075 -43.467 -15.915 1.00 82.81 266 ALA A CA 1
ATOM 2050 C C . ALA A 1 266 ? 33.792 -42.399 -14.844 1.00 82.81 266 ALA A C 1
ATOM 2052 O O . ALA A 1 266 ? 34.726 -41.805 -14.314 1.00 82.81 266 ALA A O 1
ATOM 2053 N N . GLY A 1 267 ? 32.520 -42.116 -14.535 1.00 82.50 267 GLY A N 1
ATOM 2054 C CA . GLY A 1 267 ? 32.132 -41.080 -13.574 1.00 82.50 267 GLY A CA 1
ATOM 2055 C C . GLY A 1 267 ? 32.383 -39.643 -14.047 1.00 82.50 267 GLY A C 1
ATOM 2056 O O . GLY A 1 267 ? 32.204 -38.717 -13.258 1.00 82.50 267 GLY A O 1
ATOM 2057 N N . LEU A 1 268 ? 32.788 -39.445 -15.307 1.00 84.69 268 LEU A N 1
ATOM 2058 C CA . LEU A 1 268 ? 33.087 -38.139 -15.900 1.00 84.69 268 LEU A CA 1
ATOM 2059 C C . LEU A 1 268 ? 31.823 -37.466 -16.450 1.00 84.69 268 LEU A C 1
ATOM 2061 O O . LEU A 1 268 ? 30.920 -38.144 -16.948 1.00 84.69 268 LEU A O 1
ATOM 2065 N N . VAL A 1 269 ? 31.783 -36.131 -16.379 1.00 85.81 269 VAL A N 1
ATOM 2066 C CA . VAL A 1 269 ? 30.685 -35.302 -16.898 1.00 85.81 269 VAL A CA 1
ATOM 2067 C C . VAL A 1 269 ? 30.976 -34.912 -18.344 1.00 85.81 269 VAL A C 1
ATOM 2069 O O . VAL A 1 269 ? 31.955 -34.228 -18.633 1.00 85.81 269 VAL A O 1
ATOM 2072 N N . HIS A 1 270 ? 30.108 -35.339 -19.254 1.00 82.88 270 HIS A N 1
ATOM 2073 C CA . HIS A 1 270 ? 30.155 -35.007 -20.673 1.00 82.88 270 HIS A CA 1
ATOM 2074 C C . HIS A 1 270 ? 29.062 -33.985 -21.018 1.00 82.88 270 HIS A C 1
ATOM 2076 O O . HIS A 1 270 ? 27.994 -34.021 -20.411 1.00 82.88 270 HIS A O 1
ATOM 2082 N N . PRO A 1 271 ? 29.242 -33.128 -22.040 1.00 83.06 271 PRO A N 1
ATOM 2083 C CA . PRO A 1 271 ? 28.165 -32.253 -22.512 1.00 83.06 271 PRO A CA 1
ATOM 2084 C C . PRO A 1 271 ? 26.927 -33.032 -22.980 1.00 83.06 271 PRO A C 1
ATOM 2086 O O . PRO A 1 271 ? 25.798 -32.578 -22.814 1.00 83.06 271 PRO A O 1
ATOM 2089 N N . ARG A 1 272 ? 27.142 -34.216 -23.571 1.00 82.94 272 ARG A N 1
ATOM 2090 C CA . ARG A 1 272 ? 26.103 -35.120 -24.075 1.00 82.94 272 ARG A CA 1
ATOM 2091 C C . ARG A 1 272 ? 26.550 -36.583 -23.954 1.00 82.94 272 ARG A C 1
ATOM 2093 O O . ARG A 1 272 ? 27.756 -36.837 -23.997 1.00 82.94 272 ARG A O 1
ATOM 2100 N N . PRO A 1 273 ? 25.612 -37.546 -23.878 1.00 85.50 273 PRO A N 1
ATOM 2101 C CA . PRO A 1 273 ? 25.933 -38.975 -23.803 1.00 85.50 273 PRO A CA 1
ATOM 2102 C C . PRO A 1 273 ? 26.735 -39.502 -25.001 1.00 85.50 273 PRO A C 1
ATOM 2104 O O . PRO A 1 273 ? 27.519 -40.431 -24.848 1.00 85.50 273 PRO A O 1
ATOM 2107 N N . GLU A 1 274 ? 26.585 -38.890 -26.180 1.00 84.19 274 GLU A N 1
ATOM 2108 C CA . GLU A 1 274 ? 27.312 -39.244 -27.414 1.00 84.19 274 GLU A CA 1
ATOM 2109 C C . GLU A 1 274 ? 28.836 -39.085 -27.306 1.00 84.19 274 GLU A C 1
ATOM 2111 O O . GLU A 1 274 ? 29.579 -39.765 -28.005 1.00 84.19 274 GLU A O 1
ATOM 2116 N N . ASN A 1 275 ? 29.305 -38.247 -26.378 1.00 83.50 275 ASN A N 1
ATOM 2117 C CA . ASN A 1 275 ? 30.730 -38.033 -26.126 1.00 83.50 275 ASN A CA 1
ATOM 2118 C C . ASN A 1 275 ? 31.322 -39.059 -25.144 1.00 83.50 275 ASN A C 1
ATOM 2120 O O . ASN A 1 275 ? 32.482 -38.937 -24.750 1.00 83.50 275 ASN A O 1
ATOM 2124 N N . CYS A 1 276 ? 30.526 -40.034 -24.701 1.00 87.44 276 CYS A N 1
ATOM 2125 C CA . CYS A 1 276 ? 30.974 -41.113 -23.835 1.00 87.44 276 CYS A CA 1
ATOM 2126 C C . CYS A 1 276 ? 31.433 -42.313 -24.667 1.00 87.44 276 CYS A C 1
ATOM 2128 O O . CYS A 1 276 ? 30.807 -42.672 -25.658 1.00 87.44 276 CYS A O 1
ATOM 2130 N N . GLU A 1 277 ? 32.489 -42.992 -24.221 1.00 85.44 277 GLU A N 1
ATOM 2131 C CA . GLU A 1 277 ? 32.976 -44.225 -24.852 1.00 85.44 277 GLU A CA 1
ATOM 2132 C C . GLU A 1 277 ? 31.961 -45.381 -24.737 1.00 85.44 277 GLU A C 1
ATOM 2134 O O . GLU A 1 277 ? 31.890 -46.251 -25.604 1.00 85.44 277 GLU A O 1
ATOM 2139 N N . ARG A 1 278 ? 31.161 -45.410 -23.658 1.00 87.88 278 ARG A N 1
ATOM 2140 C CA . ARG A 1 278 ? 30.207 -46.497 -23.361 1.00 87.88 278 ARG A CA 1
ATOM 2141 C C . ARG A 1 278 ? 28.842 -45.966 -22.905 1.00 87.88 278 ARG A C 1
ATOM 2143 O O . ARG A 1 278 ? 28.437 -46.213 -21.767 1.00 87.88 278 ARG A O 1
ATOM 2150 N N . PRO A 1 279 ? 28.094 -45.272 -23.782 1.00 84.25 279 PRO A N 1
ATOM 2151 C CA . PRO A 1 279 ? 26.817 -44.656 -23.420 1.00 84.25 279 PRO A CA 1
ATOM 2152 C C . PRO A 1 279 ? 25.730 -45.684 -23.068 1.00 84.25 279 PRO A C 1
ATOM 2154 O O . PRO A 1 279 ? 24.799 -45.369 -22.332 1.00 84.25 279 PRO A O 1
ATOM 2157 N N . TYR A 1 280 ? 25.866 -46.934 -23.527 1.00 85.62 280 TYR A N 1
ATOM 2158 C CA . TYR A 1 280 ? 24.940 -48.034 -23.229 1.00 85.62 280 TYR A CA 1
ATOM 2159 C C . TYR A 1 280 ? 24.941 -48.473 -21.754 1.00 85.62 280 TYR A C 1
ATOM 2161 O O . TYR A 1 280 ? 23.999 -49.130 -21.322 1.00 85.62 280 TYR A O 1
ATOM 2169 N N . LEU A 1 281 ? 25.965 -48.108 -20.970 1.00 86.56 281 LEU A N 1
ATOM 2170 C CA . LEU A 1 281 ? 25.987 -48.325 -19.514 1.00 86.56 281 LEU A CA 1
ATOM 2171 C C . LEU A 1 281 ? 25.169 -47.269 -18.746 1.00 86.56 281 LEU A C 1
ATOM 2173 O O . LEU A 1 281 ? 25.031 -47.353 -17.523 1.00 86.56 281 LEU A O 1
ATOM 2177 N N . GLY A 1 282 ? 24.607 -46.286 -19.456 1.00 88.31 282 GLY A N 1
ATOM 2178 C CA . GLY A 1 282 ? 23.792 -45.225 -18.884 1.00 88.31 282 GLY A CA 1
ATOM 2179 C C . GLY A 1 282 ? 24.597 -44.185 -18.100 1.00 88.31 282 GLY A C 1
ATOM 2180 O O . GLY A 1 282 ? 25.831 -44.179 -18.076 1.00 88.31 282 GLY A O 1
ATOM 2181 N N . GLY A 1 283 ? 23.866 -43.265 -17.479 1.00 89.00 283 GLY A N 1
ATOM 2182 C CA . GLY A 1 283 ? 24.415 -42.139 -16.732 1.00 89.00 283 GLY A CA 1
ATOM 2183 C C . GLY A 1 283 ? 23.321 -41.180 -16.279 1.00 89.00 283 GLY A C 1
ATOM 2184 O O . GLY A 1 283 ? 22.152 -41.346 -16.641 1.00 89.00 283 GLY A O 1
ATOM 2185 N N . VAL A 1 284 ? 23.705 -40.184 -15.486 1.00 88.94 284 VAL A N 1
ATOM 2186 C CA . VAL A 1 284 ? 22.791 -39.262 -14.803 1.00 88.94 284 VAL A CA 1
ATOM 2187 C C . VAL A 1 284 ? 23.034 -37.836 -15.285 1.00 88.94 284 VAL A C 1
ATOM 2189 O O . VAL A 1 284 ? 24.174 -37.390 -15.382 1.00 88.94 284 VAL A O 1
ATOM 2192 N N . TRP A 1 285 ? 21.964 -37.099 -15.587 1.00 86.25 285 TRP A N 1
ATOM 2193 C CA . TRP A 1 285 ? 22.071 -35.668 -15.865 1.00 86.25 285 TRP A CA 1
ATOM 2194 C C . TRP A 1 285 ? 22.392 -34.907 -14.580 1.00 86.25 285 TRP A C 1
ATOM 2196 O O . TRP A 1 285 ? 21.660 -34.996 -13.597 1.00 86.25 285 TRP A O 1
ATOM 2206 N N . VAL A 1 286 ? 23.489 -34.158 -14.606 1.00 85.38 286 VAL A N 1
ATOM 2207 C CA . VAL A 1 286 ? 23.909 -33.263 -13.534 1.00 85.38 286 VAL A CA 1
ATOM 2208 C C . VAL A 1 286 ? 23.290 -31.899 -13.797 1.00 85.38 286 VAL A C 1
ATOM 2210 O O . VAL A 1 286 ? 23.588 -31.238 -14.795 1.00 85.38 286 VAL A O 1
ATOM 2213 N N . THR A 1 287 ? 22.408 -31.492 -12.895 1.00 87.44 287 THR A N 1
ATOM 2214 C CA . THR A 1 287 ? 21.814 -30.157 -12.867 1.00 87.44 287 THR A CA 1
ATOM 2215 C C . THR A 1 287 ? 22.458 -29.346 -11.757 1.00 87.44 287 THR A C 1
ATOM 2217 O O . THR A 1 287 ? 22.581 -29.841 -10.638 1.00 87.44 287 THR A O 1
ATOM 2220 N N . ASP A 1 288 ? 22.816 -28.108 -12.059 1.00 82.00 288 ASP A N 1
ATOM 2221 C CA . ASP A 1 288 ? 23.175 -27.096 -11.068 1.00 82.00 288 ASP A CA 1
ATOM 2222 C C . ASP A 1 288 ? 22.062 -26.043 -11.006 1.00 82.00 288 ASP A C 1
ATOM 2224 O O . ASP A 1 288 ? 21.146 -26.040 -11.833 1.00 82.00 288 ASP A O 1
ATOM 2228 N N . PHE A 1 289 ? 22.105 -25.163 -10.018 1.00 79.31 289 PHE A N 1
ATOM 2229 C CA . PHE A 1 289 ? 21.112 -24.116 -9.832 1.00 79.31 289 PHE A CA 1
ATOM 2230 C C . PHE A 1 289 ? 21.758 -22.760 -10.088 1.00 79.31 289 PHE A C 1
ATOM 2232 O O . PHE A 1 289 ? 22.664 -22.349 -9.366 1.00 79.31 289 PHE A O 1
ATOM 2239 N N . SER A 1 290 ? 21.279 -22.041 -11.103 1.00 74.00 290 SER A N 1
ATOM 2240 C CA . SER A 1 290 ? 21.630 -20.633 -11.265 1.00 74.00 290 SER A CA 1
ATOM 2241 C C . SER A 1 290 ? 20.591 -19.768 -10.558 1.00 74.00 290 SER A C 1
ATOM 2243 O O . SER A 1 290 ? 19.383 -19.928 -10.751 1.00 74.00 290 SER A O 1
ATOM 2245 N N . THR A 1 291 ? 21.068 -18.840 -9.731 1.00 72.62 291 THR A N 1
ATOM 2246 C CA . THR A 1 291 ? 20.229 -17.802 -9.128 1.00 72.62 291 THR A CA 1
ATOM 2247 C C . THR A 1 291 ? 20.353 -16.541 -9.968 1.00 72.62 291 THR A C 1
ATOM 2249 O O . THR A 1 291 ? 21.438 -15.970 -10.070 1.00 72.62 291 THR A O 1
ATOM 2252 N N . SER A 1 292 ? 19.247 -16.102 -10.569 1.00 70.38 292 SER A N 1
ATOM 2253 C CA . SER A 1 292 ? 19.146 -14.791 -11.212 1.00 70.38 292 SER A CA 1
ATOM 2254 C C . SER A 1 292 ? 18.283 -13.870 -10.358 1.00 70.38 292 SER A C 1
ATOM 2256 O O . SER A 1 292 ? 17.170 -14.228 -9.964 1.00 70.38 292 SER A O 1
ATOM 2258 N N . THR A 1 293 ? 18.796 -12.678 -10.067 1.00 71.19 293 THR A N 1
ATOM 2259 C CA . THR A 1 293 ? 18.090 -11.653 -9.297 1.00 71.19 293 THR A CA 1
ATOM 2260 C C . THR A 1 293 ? 17.521 -10.617 -10.259 1.00 71.19 293 THR A C 1
ATOM 2262 O O . THR A 1 293 ? 18.237 -9.740 -10.735 1.00 71.19 293 THR A O 1
ATOM 2265 N N . GLU A 1 294 ? 16.220 -10.689 -10.532 1.00 68.19 294 GLU A N 1
ATOM 2266 C CA . GLU A 1 294 ? 15.523 -9.723 -11.386 1.00 68.19 294 GLU A CA 1
ATOM 2267 C C . GLU A 1 294 ? 14.561 -8.888 -10.547 1.00 68.19 294 GLU A C 1
ATOM 2269 O O . GLU A 1 294 ? 13.764 -9.418 -9.774 1.00 68.19 294 GLU A O 1
ATOM 2274 N N . LYS A 1 295 ? 14.585 -7.562 -10.699 1.00 68.31 295 LYS A N 1
ATOM 2275 C CA . LYS A 1 295 ? 13.628 -6.696 -9.999 1.00 68.31 295 LYS A CA 1
ATOM 2276 C C . LYS A 1 295 ? 12.399 -6.473 -10.879 1.00 68.31 295 LYS A C 1
ATOM 2278 O O . LYS A 1 295 ? 12.501 -5.812 -11.909 1.00 68.31 295 LYS A O 1
ATOM 2283 N N . LYS A 1 296 ? 11.247 -7.013 -10.470 1.00 67.19 296 LYS A N 1
ATOM 2284 C CA . LYS A 1 296 ? 9.979 -6.990 -11.217 1.00 67.19 296 LYS A CA 1
ATOM 2285 C C . LYS A 1 296 ? 8.945 -6.106 -10.529 1.00 67.19 296 LYS A C 1
ATOM 2287 O O . LYS A 1 296 ? 8.902 -6.010 -9.304 1.00 67.19 296 LYS A O 1
ATOM 2292 N N . ILE A 1 297 ? 8.104 -5.462 -11.330 1.00 70.88 297 ILE A N 1
ATOM 2293 C CA . ILE A 1 297 ? 6.926 -4.738 -10.849 1.00 70.88 297 ILE A CA 1
ATOM 2294 C C . ILE A 1 297 ? 5.811 -5.772 -10.661 1.00 70.88 297 ILE A C 1
ATOM 2296 O O . ILE A 1 297 ? 5.448 -6.471 -11.605 1.00 70.88 297 ILE A O 1
ATOM 2300 N N . VAL A 1 298 ? 5.312 -5.905 -9.435 1.00 66.88 298 VAL A N 1
ATOM 2301 C CA . VAL A 1 298 ? 4.261 -6.852 -9.049 1.00 66.88 298 VAL A CA 1
ATOM 2302 C C . VAL A 1 298 ? 3.029 -6.063 -8.629 1.00 66.88 298 VAL A C 1
ATOM 2304 O O . VAL A 1 298 ? 3.100 -5.183 -7.770 1.00 66.88 298 VAL A O 1
ATOM 2307 N N . TYR A 1 299 ? 1.893 -6.388 -9.231 1.00 59.88 299 TYR A N 1
ATOM 2308 C CA . TYR A 1 299 ? 0.593 -5.891 -8.802 1.00 59.88 299 TYR A CA 1
ATOM 2309 C C . TYR A 1 299 ? 0.076 -6.831 -7.710 1.00 59.88 299 TYR A C 1
ATOM 2311 O O . TYR A 1 299 ? 0.145 -8.048 -7.882 1.00 59.88 299 TYR A O 1
ATOM 2319 N N . ASP A 1 300 ? -0.396 -6.294 -6.585 1.00 53.84 300 ASP A N 1
ATOM 2320 C CA . ASP A 1 300 ? -1.153 -7.119 -5.643 1.00 53.84 300 ASP A CA 1
ATOM 2321 C C . ASP A 1 300 ? -2.486 -7.472 -6.331 1.00 53.84 300 ASP A C 1
ATOM 2323 O O . ASP A 1 300 ? -3.207 -6.582 -6.786 1.00 53.84 300 ASP A O 1
ATOM 2327 N N . GLU A 1 301 ? -2.767 -8.766 -6.489 1.00 41.00 301 GLU A N 1
ATOM 2328 C CA . GLU A 1 301 ? -4.041 -9.248 -7.030 1.00 41.00 301 GLU A CA 1
ATOM 2329 C C . GLU A 1 301 ? -5.158 -8.870 -6.038 1.00 41.00 301 GLU A C 1
ATOM 2331 O O . GLU A 1 301 ? -5.112 -9.272 -4.873 1.00 41.00 301 GLU A O 1
ATOM 2336 N N . ILE A 1 302 ? -6.108 -8.037 -6.484 1.00 39.78 302 ILE A N 1
ATOM 2337 C CA . ILE A 1 302 ? -7.288 -7.596 -5.713 1.00 39.78 302 ILE A CA 1
ATOM 2338 C C . ILE A 1 302 ? -8.433 -8.586 -5.912 1.00 39.78 302 ILE A C 1
ATOM 2340 O O . ILE A 1 302 ? -8.718 -8.909 -7.088 1.00 39.78 302 ILE A O 1
#

Foldseek 3Di:
DVVVVVVVVVVVVVVVVVVVQVPAWDADPPPRDIDGPPDQADPPPRAGDDPQAALQPRDGHDPPDQADPPQRHGRRFDADPPPRDTDSAQADPPPRHGDGPCLVVVLVVLCVDPLNVVLVVLVVVLVVLVVVVDPDPPPPVPPPPPCVVVVVVVVVVVVVVVVVVVPPDDDDDDDDDPPDPPDPPPPPPCVVVVVVVVVVVCVVVVVVSVVSVVVSVVSLVVQVPDDDPDPSVVCSSVSSVLQRFFDFDWDWDKDKDFPAWQDPPPRDGDNYLVPDPCCVSPTDTDIDIDIDTDTDGHHDDD

Organism: NCBI:txid714943

pLDDT: mean 75.29, std 18.11, range [30.34, 94.88]

Radius of gyration: 35.42 Å; chains: 1; bounding box: 70×67×95 Å

=== Feature glossary ===
Feature key, reading from the visual/contextual features back to the raw sequence:

Rendered structure images. Six rendered views show the 3D structure from the faces of a cube — i.e. along ±x, ±y, ±z. Rendering representation is drawn randomly per protein from cartoon (secondary-structure ribbons), sticks (backbone bonds), or molecular surface; coloring is either N→C rainbow (blue at the N-terminus through red at the C-terminus) or one color per chain.

Contact-map, Ramachandran, and PAE plots. The contact map is a binary N×N matrix image: pixel (i, j) is dark where Cα_i and Cα_j are within 8 Å and |i−j|>4. Because the |i−j|>4 filter removes local helical contacts, off-diagonal stripes parallel to the main diagonal indicate parallel β-sheets; stripes perpendicular to it indicate antiparallel β-sheets. The Ramachandran plot scatters every residue's (φ, ψ) pair against the sterically allowed regions. The PAE heatmap renders the predicted-aligned-error matrix.

InterPro / GO / CATH / organism. Database cross-references. InterPro integrates a dozen domain/family signature databases into unified entries with residue-range hits. GO terms attach function/process/location labels with evidence codes. CATH codes position the fold in a four-level structural taxonomy. Organism is the NCBI-taxonomy species name.

Nearest PDB structures. The Foldseek neighbor list gives the closest experimentally determined structures in the PDB, ranked by structural alignment. TM-score near 1 means near-identical fold; near 0.3 means only rough topology match. This is how one finds what a novel AlphaFold prediction most resembles in the solved-structure universe.

Predicted aligned error. PAE(i, j) answers: if I align the predicted and true structures on residue i, how far off (in Å) do I expect residue j to be? A block-diagonal PAE matrix with low values on the blocks and high values off-diagonal is the signature of a multi-domain protein with confidently predicted domains but uncertain inter-domain orientation.

Solvent-accessible surface area. Accessible surface area quantifies burial. A residue with SASA near zero is packed into the hydrophobic core; one with SASA >100 Å² sits on the surface. Computed here via the Shrake–Rupley numerical algorithm with a 1.4 Å probe.

B-factor. B-factor (Debye–Waller factor) reflects atomic displacement in the crystal lattice. It is an experimental observable (units Å²), not a prediction; low values mean the atom is pinned down, high values mean it moves or is heterogeneous across the crystal.

pLDDT. For AlphaFold models, the B-factor field carries pLDDT — the model's own estimate of local accuracy on a 0–100 scale. Regions with pLDDT<50 should be treated as essentially unmodeled; they often correspond to intrinsically disordered segments.

Backbone torsions (φ/ψ). φ (phi) and ψ (psi) are the two rotatable backbone dihedrals per residue: φ is the C(i-1)–N–Cα–C torsion, ψ is the N–Cα–C–N(i+1) torsion, both in degrees on (−180°, 180°]. α-helical residues cluster near (−60°, −45°); β-strand residues near (−120°, +130°). A Ramachandran plot is simply a scatter of (φ, ψ) for every residue.

Radius of gyration, Cα contacts, bounding box. Radius of gyration (Rg) is the root-mean-square distance of Cα atoms from their centroid — a single number for overall size and compactness. A globular domain of N residues has Rg ≈ 2.2·N^0.38 Å; an extended or disordered chain has a much larger Rg. The Cα contact count is the number of residue pairs whose Cα atoms are within 8 Å and are more than four positions apart in sequence — a standard proxy for tertiary packing density. The bounding box is the smallest axis-aligned box enclosing all Cα atoms.

Secondary structure (3-state, P-SEA). Three-state secondary structure (P-SEA) collapses the eight DSSP classes into helix (a), strand (b), and coil (c). P-SEA assigns these from Cα geometry alone — distances and angles — without requiring backbone oxygens, so it works on any Cα trace.

Secondary structure (8-state, DSSP). DSSP 8-state secondary structure assigns each residue one of H (α-helix), G (3₁₀-helix), I (π-helix), E (extended β-strand), B (isolated β-bridge), T (hydrogen-bonded turn), S (bend), or '-' (coil). The assignment is computed from backbone hydrogen-bond geometry via the Kabsch–Sander algorithm.

Foldseek 3Di. A 3Di character summarizes, for each residue, the relative orientation of the Cα frame of its nearest spatial neighbor. Because it encodes fold topology rather than chemistry, 3Di alignments detect remote structural similarity that sequence alignment misses.

mmCIF coordinates. The mmCIF block holds the 3D Cartesian coordinates of each backbone atom (N, Cα, C, O) in ångströms. mmCIF is the PDB's canonical archive format — a tagged-loop text representation of the atomic model.

Sequence. Sequence gives the chain of amino acids in standard one-letter code (A=alanine, C=cysteine, …, Y=tyrosine), read N→C. It is the only feature that is directly encoded by the gene; all structural features are derived from the folded form of this sequence.